Protein AF-Q0AMT2-F1 (afdb_monomer)

Secondary structure (DSSP, 8-state):
--------------------PPPPSS-HHHHHHHHHHHHHHS-HHHHHHHHHHHTT-TT-SSGGGGTTHHHHHHTTTTGGGGGGG-EEE-TT-----GGGS-TT--HHHHHHHHHHHHH-TTS-HHHHHHHHHHHHHHHHHTTSGGGEEEGGGTTTTTSEEEETTTEEEEHHHIIIIIHHHHHHHHH-TTS-GGGHHHHHHHHHHHHS-TTTS-TT----HHHHHHHHHHHHHSTTSGGGT--TTS-B---HHHHHHHHHHHHHHHHHHHHHHHHHHHHHHHHHHHHHHGGGSS-----

InterPro domains:
  IPR003154 S1/P1 nuclease [PF02265] (26-281)
  IPR003154 S1/P1 nuclease [PTHR33146] (14-284)
  IPR003154 S1/P1 nuclease [cd11010] (27-280)
  IPR008947 Phospholipase C/P1 nuclease domain superfamily [G3DSA:1.10.575.10] (26-285)
  IPR008947 Phospholipase C/P1 nuclease domain superfamily [SSF48537] (27-280)

Foldseek 3Di:
DDDDDDDDPDDPDPPPPPPFPPAQQQDLLLLLLLQLLLLVLADPLLLVLLCVLQVVDPVDDDLSNLQRVCVVPCVPVNVLCVQALAFADAPPDLAQDPVSADPSGYVLVLLVVLLVQLLDPVDDSNSNSVSSSSNSNSLSSLLQLLRLYHVQCNSFQLAWECEQVHDTGTPSNCSNPVLVQVVLCVVCVPDDSVCSSVVLSVVLSVVPPPPPPPLADDDRSRVSNSVSPVVCNDCLHPVVPTDSVDYYYDHPSNSVVCSVSSSVSSSSSNSNSNSSSNVSSVVSVVVVVVVPPPDDDDD

Organism: Maricaulis maris (strain MCS10) (NCBI:txid394221)

Solvent-accessible surface area (backbone atoms only — not comparable to full-atom values): 16419 Å² total; per-residue (Å²): 134,86,85,84,81,81,82,80,82,80,79,80,80,80,77,80,80,78,77,76,70,83,73,47,59,29,26,63,52,48,18,26,27,16,36,47,42,12,59,75,64,39,47,72,68,38,48,53,55,48,53,60,36,46,67,74,40,89,91,37,94,48,77,35,64,38,19,43,47,51,68,71,27,27,83,60,88,37,49,76,49,52,51,31,56,25,43,53,36,59,88,83,58,90,72,60,60,83,82,58,44,50,96,82,39,9,30,50,59,44,42,56,51,22,52,53,42,45,50,40,81,88,51,52,66,64,59,24,33,54,18,47,29,44,38,53,26,45,34,29,13,44,37,33,32,50,30,25,23,36,53,94,28,67,21,29,57,46,20,37,25,33,45,62,81,74,44,82,51,26,50,29,39,38,71,22,32,50,52,57,54,49,52,40,47,72,74,42,71,89,50,58,81,92,58,35,43,58,55,50,32,53,53,51,56,72,66,51,54,97,85,71,67,72,49,79,64,90,66,56,56,48,54,51,32,33,57,13,31,54,50,44,71,29,83,89,30,65,64,68,82,56,51,54,92,45,77,42,67,56,35,64,77,50,47,71,64,44,44,64,53,53,59,48,27,42,53,50,20,4,42,48,46,13,27,50,48,37,47,44,50,50,55,48,47,57,64,60,59,69,73,72,80,81,83,80,84,83,133

Mean predicted aligned error: 8.57 Å

pLDDT: mean 85.95, std 17.89, range [32.94, 98.56]

Structure (mmCIF, N/CA/C/O backbone):
data_AF-Q0AMT2-F1
#
_entry.id   AF-Q0AMT2-F1
#
loop_
_atom_site.group_PDB
_atom_site.id
_atom_site.type_symbol
_atom_site.label_atom_id
_atom_site.label_alt_id
_atom_site.label_comp_id
_atom_site.label_asym_id
_atom_site.label_entity_id
_atom_site.label_seq_id
_atom_site.pdbx_PDB_ins_code
_atom_site.Cartn_x
_atom_site.Cartn_y
_atom_site.Cartn_z
_atom_site.occupancy
_atom_site.B_iso_or_equiv
_atom_site.auth_seq_id
_atom_site.auth_comp_id
_atom_site.auth_asym_id
_atom_site.auth_atom_id
_atom_site.pdbx_PDB_model_num
ATOM 1 N N . MET A 1 1 ? 74.449 -20.023 -5.895 1.00 40.16 1 MET A N 1
ATOM 2 C CA . MET A 1 1 ? 73.617 -19.689 -7.070 1.00 40.16 1 MET A CA 1
ATOM 3 C C . MET A 1 1 ? 72.189 -20.104 -6.752 1.00 40.16 1 MET A C 1
ATOM 5 O O . MET A 1 1 ? 71.991 -21.199 -6.255 1.00 40.16 1 MET A O 1
ATOM 9 N N . SER A 1 2 ? 71.287 -19.138 -6.922 1.00 37.19 2 SER A N 1
ATOM 10 C CA . SER A 1 2 ? 69.877 -19.014 -6.516 1.00 37.19 2 SER A CA 1
ATOM 11 C C . SER A 1 2 ? 69.020 -20.282 -6.342 1.00 37.19 2 SER A C 1
ATOM 13 O O . SER A 1 2 ? 68.828 -21.036 -7.293 1.00 37.19 2 SER A O 1
ATOM 15 N N . SER A 1 3 ? 68.392 -20.414 -5.167 1.00 38.12 3 SER A N 1
ATOM 16 C CA . SER A 1 3 ? 67.132 -21.149 -4.981 1.00 38.12 3 SER A CA 1
ATOM 17 C C . SER A 1 3 ? 65.976 -20.159 -5.131 1.00 38.12 3 SER A C 1
ATOM 19 O O . SER A 1 3 ? 65.811 -19.269 -4.300 1.00 38.12 3 SER A O 1
ATOM 21 N N . PHE A 1 4 ? 65.179 -20.297 -6.190 1.00 45.94 4 PHE A N 1
ATOM 22 C CA . PHE A 1 4 ? 63.967 -19.500 -6.392 1.00 45.94 4 PHE A CA 1
ATOM 23 C C . PHE A 1 4 ? 62.783 -20.155 -5.666 1.00 45.94 4 PHE A C 1
ATOM 25 O O . PHE A 1 4 ? 62.255 -21.166 -6.128 1.00 45.94 4 PHE A O 1
ATOM 32 N N . LEU A 1 5 ? 62.345 -19.571 -4.544 1.00 44.66 5 LEU A N 1
ATOM 33 C CA . LEU A 1 5 ? 61.020 -19.841 -3.983 1.00 44.66 5 LEU A CA 1
ATOM 34 C C . LEU A 1 5 ? 59.957 -19.195 -4.883 1.00 44.66 5 LEU A C 1
ATOM 36 O O . LEU A 1 5 ? 59.965 -17.983 -5.094 1.00 44.66 5 LEU A O 1
ATOM 40 N N . ARG A 1 6 ? 59.028 -20.002 -5.400 1.00 44.75 6 ARG A N 1
ATOM 41 C CA . ARG A 1 6 ? 57.805 -19.520 -6.050 1.00 44.75 6 ARG A CA 1
ATOM 42 C C . ARG A 1 6 ? 56.755 -19.260 -4.969 1.00 44.75 6 ARG A C 1
ATOM 44 O O . ARG A 1 6 ? 56.216 -20.203 -4.399 1.00 44.75 6 ARG A O 1
ATOM 51 N N . LEU A 1 7 ? 56.485 -17.989 -4.684 1.00 44.31 7 LEU A N 1
ATOM 52 C CA . LEU A 1 7 ? 55.320 -17.558 -3.912 1.0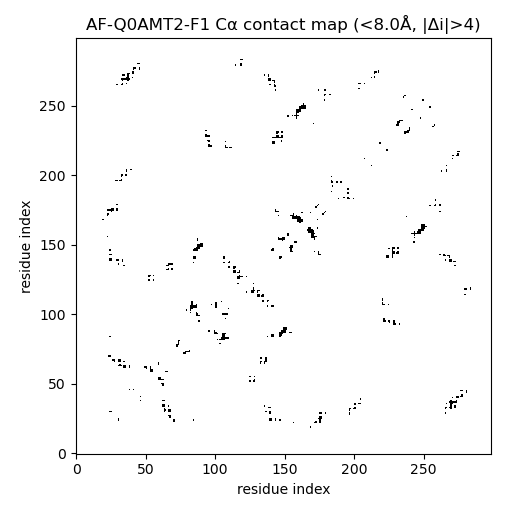0 44.31 7 LEU A CA 1
ATOM 53 C C . LEU A 1 7 ? 54.085 -17.648 -4.818 1.00 44.31 7 LEU A C 1
ATOM 55 O O . LEU A 1 7 ? 53.976 -16.911 -5.795 1.00 44.31 7 LEU A O 1
ATOM 59 N N . PHE A 1 8 ? 53.171 -18.567 -4.513 1.00 47.12 8 PHE A N 1
ATOM 60 C CA . PHE A 1 8 ? 51.824 -18.552 -5.076 1.00 47.12 8 PHE A CA 1
ATOM 61 C C . PHE A 1 8 ? 50.987 -17.549 -4.276 1.00 47.12 8 PHE A C 1
ATOM 63 O O . PHE A 1 8 ? 50.590 -17.833 -3.149 1.00 47.12 8 PHE A O 1
ATOM 70 N N . SER A 1 9 ? 50.730 -16.371 -4.845 1.00 48.59 9 SER A N 1
ATOM 71 C CA . SER A 1 9 ? 49.707 -15.462 -4.324 1.00 48.59 9 SER A CA 1
ATOM 72 C C . SER A 1 9 ? 48.333 -16.022 -4.681 1.00 48.59 9 SER A C 1
ATOM 74 O O . SER A 1 9 ? 47.903 -15.939 -5.830 1.00 48.59 9 SER A O 1
ATOM 76 N N . ALA A 1 10 ? 47.650 -16.616 -3.704 1.00 50.53 10 ALA A N 1
ATOM 77 C CA . ALA A 1 10 ? 46.234 -16.934 -3.814 1.00 50.53 10 ALA A CA 1
ATOM 78 C C . ALA A 1 10 ? 45.438 -15.622 -3.725 1.00 50.53 10 ALA A C 1
ATOM 80 O O . ALA A 1 10 ? 45.310 -15.033 -2.654 1.00 50.53 10 ALA A O 1
ATOM 81 N N . ALA A 1 11 ? 44.948 -15.131 -4.862 1.00 52.34 11 ALA A N 1
ATOM 82 C CA . ALA A 1 11 ? 43.979 -14.046 -4.886 1.00 52.34 11 ALA A CA 1
ATOM 83 C C . ALA A 1 11 ? 42.616 -14.612 -4.454 1.00 52.34 1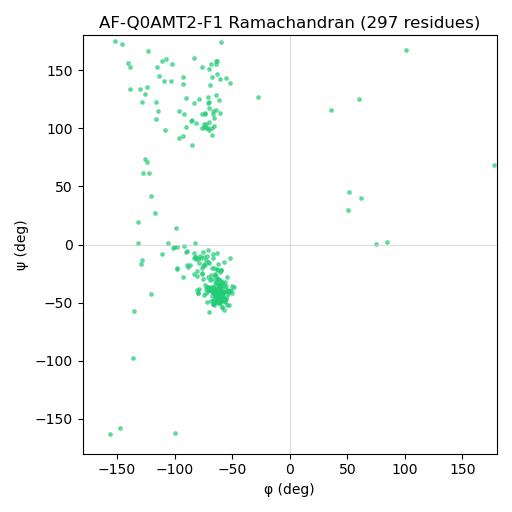1 ALA A C 1
ATOM 85 O O . ALA A 1 11 ? 41.949 -15.288 -5.235 1.00 52.34 11 ALA A O 1
ATOM 86 N N . SER A 1 12 ? 42.223 -14.378 -3.199 1.00 52.50 12 SER A N 1
ATOM 87 C CA . SER A 1 12 ? 40.853 -14.635 -2.744 1.00 52.50 12 SER A CA 1
ATOM 88 C C . SER A 1 12 ? 39.904 -13.682 -3.463 1.00 52.50 12 SER A C 1
ATOM 90 O O . SER A 1 12 ? 39.891 -12.484 -3.187 1.00 52.50 12 SER A O 1
ATOM 92 N N . LEU A 1 13 ? 39.108 -14.219 -4.384 1.00 50.62 13 LEU A N 1
ATOM 93 C CA . LEU A 1 13 ? 37.973 -13.526 -4.975 1.00 50.62 13 LEU A CA 1
ATOM 94 C C . LEU A 1 13 ? 36.887 -13.417 -3.887 1.00 50.62 13 LEU A C 1
ATOM 96 O O . LEU A 1 13 ? 36.199 -14.394 -3.596 1.00 50.62 13 LEU A O 1
ATOM 100 N N . MET A 1 14 ? 36.766 -12.258 -3.232 1.00 45.97 14 MET A N 1
ATOM 101 C CA . MET A 1 14 ? 35.595 -11.959 -2.401 1.00 45.97 14 MET A CA 1
ATOM 102 C C . MET A 1 14 ? 34.390 -11.816 -3.330 1.00 45.97 14 MET A C 1
ATOM 104 O O . MET A 1 14 ? 34.212 -10.793 -3.985 1.00 45.97 14 MET A O 1
ATOM 108 N N . VAL A 1 15 ? 33.577 -12.866 -3.413 1.00 48.75 15 VAL A N 1
ATOM 109 C CA . VAL A 1 15 ? 32.238 -12.785 -3.994 1.00 48.75 15 VAL A CA 1
ATOM 110 C C . VAL A 1 15 ? 31.359 -12.100 -2.954 1.00 48.75 15 VAL A C 1
ATOM 112 O O . VAL A 1 15 ? 30.961 -12.715 -1.966 1.00 48.75 15 VAL A O 1
ATOM 115 N N . SER A 1 16 ? 31.105 -10.806 -3.141 1.00 44.06 16 SER A N 1
ATOM 116 C CA . SER A 1 16 ? 30.106 -10.075 -2.363 1.00 44.06 16 SER A CA 1
ATOM 117 C C . SER A 1 16 ? 28.729 -10.638 -2.703 1.00 44.06 16 SER A C 1
ATOM 119 O O . SER A 1 16 ? 28.178 -10.350 -3.764 1.00 44.06 16 SER A O 1
ATOM 121 N N . VAL A 1 17 ? 28.186 -11.472 -1.819 1.00 41.62 17 VAL A N 1
ATOM 122 C CA . VAL A 1 17 ? 26.779 -11.871 -1.871 1.00 41.62 17 VAL A CA 1
ATOM 123 C C . VAL A 1 17 ? 25.968 -10.638 -1.487 1.00 41.62 17 VAL A C 1
ATOM 125 O O . VAL A 1 17 ? 25.869 -10.292 -0.313 1.00 41.62 17 VAL A O 1
ATOM 128 N N . VAL A 1 18 ? 25.451 -9.925 -2.488 1.00 41.06 18 VAL A N 1
ATOM 129 C CA . VAL A 1 18 ? 24.452 -8.876 -2.274 1.00 41.06 18 VAL A CA 1
ATOM 130 C C . VAL A 1 18 ? 23.156 -9.597 -1.936 1.00 41.06 18 VAL A C 1
ATOM 132 O O . VAL A 1 18 ? 22.491 -10.142 -2.813 1.00 41.06 18 VAL A O 1
ATOM 135 N N . THR A 1 19 ? 22.830 -9.667 -0.650 1.00 32.94 19 THR A N 1
ATOM 136 C CA . THR A 1 19 ? 21.504 -10.089 -0.209 1.00 32.94 19 THR A CA 1
ATOM 137 C C . THR A 1 19 ? 20.534 -8.978 -0.585 1.00 32.94 19 THR A C 1
ATOM 139 O O . THR A 1 19 ? 20.550 -7.908 0.024 1.00 32.94 19 THR A O 1
ATOM 142 N N . VAL A 1 20 ? 19.729 -9.202 -1.621 1.00 43.88 20 VAL A N 1
ATOM 143 C CA . VAL A 1 20 ? 18.569 -8.355 -1.902 1.00 43.88 20 VAL A CA 1
ATOM 144 C C . VAL A 1 20 ? 17.603 -8.588 -0.742 1.00 43.88 20 VAL A C 1
ATOM 146 O O . VAL A 1 20 ? 17.154 -9.716 -0.541 1.00 43.88 20 VAL A O 1
ATOM 149 N N . ALA A 1 21 ? 17.388 -7.565 0.089 1.00 44.28 21 ALA A N 1
ATOM 150 C CA . ALA A 1 21 ? 16.377 -7.623 1.140 1.00 44.28 21 ALA A CA 1
ATOM 151 C C . ALA A 1 21 ? 15.015 -7.956 0.501 1.00 44.28 21 ALA A C 1
ATOM 153 O O . ALA A 1 21 ? 14.782 -7.511 -0.631 1.00 44.28 21 ALA A O 1
ATOM 154 N N . PRO A 1 22 ? 14.156 -8.750 1.168 1.00 45.12 22 PRO A N 1
ATOM 155 C CA . PRO A 1 22 ? 12.795 -8.967 0.694 1.00 45.12 22 PRO A CA 1
ATOM 156 C C . PRO A 1 22 ? 12.133 -7.612 0.439 1.00 45.12 22 PRO A C 1
ATOM 158 O O . PRO A 1 22 ? 12.391 -6.636 1.143 1.00 45.12 22 PRO A O 1
ATOM 161 N N . ALA A 1 23 ? 11.384 -7.544 -0.652 1.00 47.25 23 ALA A N 1
ATOM 162 C CA . ALA A 1 23 ? 10.715 -6.333 -1.071 1.00 47.25 23 ALA A CA 1
ATOM 163 C C . ALA A 1 23 ? 9.392 -6.219 -0.286 1.00 47.25 23 ALA A C 1
ATOM 165 O O . ALA A 1 23 ? 8.612 -7.173 -0.227 1.00 47.25 23 ALA A O 1
ATOM 166 N N . GLU A 1 24 ? 9.263 -5.113 0.444 1.00 55.16 24 GLU A N 1
ATOM 167 C CA . GLU A 1 24 ? 8.143 -4.731 1.319 1.00 55.16 24 GLU A CA 1
ATOM 168 C C . GLU A 1 24 ? 7.158 -3.885 0.491 1.00 55.16 24 GLU A C 1
ATOM 170 O O . GLU A 1 24 ? 7.603 -3.057 -0.302 1.00 55.16 24 GLU A O 1
ATOM 175 N N . ALA A 1 25 ? 5.859 -4.107 0.648 1.00 48.75 25 ALA A N 1
ATOM 176 C CA . ALA A 1 25 ? 4.799 -3.909 -0.343 1.00 48.75 25 ALA A CA 1
ATOM 177 C C . ALA A 1 25 ? 4.212 -2.489 -0.468 1.00 48.75 25 ALA A C 1
ATOM 179 O O . ALA A 1 25 ? 3.154 -2.169 0.055 1.00 48.75 25 ALA A O 1
ATOM 180 N N . TYR A 1 26 ? 4.837 -1.627 -1.263 1.00 75.31 26 TYR A N 1
ATOM 181 C CA . TYR A 1 26 ? 5.239 -0.300 -0.797 1.00 75.31 26 TYR A CA 1
ATOM 182 C C . TYR A 1 26 ? 6.212 -0.435 0.374 1.00 75.31 26 TYR A C 1
ATOM 184 O O . TYR A 1 26 ? 5.915 -1.016 1.409 1.00 75.31 26 TYR A O 1
ATOM 192 N N . GLY A 1 27 ? 7.385 0.186 0.253 1.00 85.81 27 GLY A N 1
ATOM 193 C CA . GLY A 1 27 ? 8.289 0.285 1.393 1.00 85.81 27 GLY A CA 1
ATOM 194 C C . GLY A 1 27 ? 7.625 1.034 2.563 1.00 85.81 27 GLY A C 1
ATOM 195 O O . GLY A 1 27 ? 6.552 1.628 2.399 1.00 85.81 27 GLY A O 1
ATOM 196 N N . PRO A 1 28 ? 8.282 1.105 3.734 1.00 91.75 28 PRO A N 1
ATOM 197 C CA . PRO A 1 28 ? 7.705 1.718 4.932 1.00 91.75 28 PRO A CA 1
ATOM 198 C C . PRO A 1 28 ? 7.081 3.107 4.708 1.00 91.75 28 PRO A C 1
ATOM 200 O O . PRO A 1 28 ? 6.023 3.417 5.255 1.00 91.75 28 PRO A O 1
ATOM 203 N N . ASP A 1 29 ? 7.685 3.929 3.846 1.00 94.62 29 ASP A N 1
ATOM 204 C CA . ASP A 1 29 ? 7.169 5.257 3.506 1.00 94.62 29 ASP A CA 1
ATOM 205 C C . ASP A 1 29 ? 5.827 5.215 2.764 1.00 94.62 29 ASP A C 1
ATOM 207 O O . ASP A 1 29 ? 4.937 6.006 3.072 1.00 94.62 29 ASP A O 1
ATOM 211 N N . GLY A 1 30 ? 5.637 4.296 1.811 1.00 96.56 30 GLY A N 1
ATOM 212 C CA . GLY A 1 30 ? 4.383 4.205 1.059 1.00 96.56 30 GLY A CA 1
ATOM 213 C C . GLY A 1 30 ? 3.215 3.757 1.942 1.00 96.56 30 GLY A C 1
ATOM 214 O O . GLY A 1 30 ? 2.148 4.371 1.890 1.00 96.56 30 GLY A O 1
ATOM 215 N N . HIS A 1 31 ? 3.434 2.791 2.840 1.00 97.81 31 HIS A N 1
ATOM 216 C CA . HIS A 1 31 ? 2.439 2.403 3.848 1.00 97.81 31 HIS A CA 1
ATOM 217 C C . HIS A 1 31 ? 2.078 3.537 4.805 1.00 97.81 31 HIS A C 1
ATOM 219 O O . HIS A 1 31 ? 0.896 3.781 5.066 1.00 97.81 31 HIS A O 1
ATOM 225 N N . ARG A 1 32 ? 3.082 4.269 5.300 1.00 96.56 32 ARG A N 1
ATOM 226 C CA . ARG A 1 32 ? 2.857 5.452 6.141 1.00 96.56 32 ARG A CA 1
ATOM 227 C C . ARG A 1 32 ? 2.027 6.500 5.414 1.00 96.56 32 ARG A C 1
ATOM 229 O O . ARG A 1 32 ? 1.090 7.034 6.002 1.00 96.56 32 ARG A O 1
ATOM 236 N N . ILE A 1 33 ? 2.317 6.756 4.136 1.00 97.81 33 ILE A N 1
ATOM 237 C CA . ILE A 1 33 ? 1.548 7.690 3.304 1.00 97.81 33 ILE A CA 1
ATOM 238 C C . ILE A 1 33 ? 0.100 7.218 3.142 1.00 97.81 33 ILE A C 1
ATOM 240 O O . ILE A 1 33 ? -0.809 8.023 3.327 1.00 97.81 33 ILE A O 1
ATOM 244 N N . VAL A 1 34 ? -0.141 5.939 2.834 1.00 97.62 34 VAL A N 1
ATOM 245 C CA . VAL A 1 34 ? -1.503 5.384 2.710 1.00 97.62 34 VAL A CA 1
ATOM 246 C C . VAL A 1 34 ? -2.305 5.622 3.989 1.00 97.62 34 VAL A C 1
ATOM 248 O O . VAL A 1 34 ? -3.427 6.125 3.926 1.00 97.62 34 VAL A O 1
ATOM 251 N N . CYS A 1 35 ? -1.723 5.343 5.152 1.00 98.06 35 CYS A N 1
ATOM 252 C CA . CYS A 1 35 ? -2.408 5.537 6.424 1.00 98.06 35 CYS A CA 1
ATOM 253 C C . CYS A 1 35 ? -2.561 6.992 6.848 1.00 98.06 35 CYS A C 1
ATOM 255 O O . CYS A 1 35 ? -3.589 7.346 7.424 1.00 98.06 35 CYS A O 1
ATOM 257 N N . ASP A 1 36 ? -1.586 7.848 6.549 1.00 97.75 36 ASP A N 1
ATOM 258 C CA . ASP A 1 36 ? -1.705 9.282 6.795 1.00 97.75 36 ASP A CA 1
ATOM 259 C C . ASP A 1 36 ? -2.812 9.897 5.927 1.00 97.75 36 ASP A C 1
ATOM 261 O O . ASP A 1 36 ? -3.672 10.627 6.425 1.00 97.75 36 ASP A O 1
ATOM 265 N N . LEU A 1 37 ? -2.870 9.520 4.646 1.00 96.00 37 LEU A N 1
ATOM 266 C CA . LEU A 1 37 ? -3.971 9.892 3.766 1.00 96.00 37 LEU A CA 1
ATOM 267 C C . LEU A 1 37 ? -5.296 9.368 4.314 1.00 96.00 37 LEU A C 1
ATOM 269 O O . LEU A 1 37 ? -6.235 10.150 4.435 1.00 96.00 37 LEU A O 1
ATOM 273 N N . ALA A 1 38 ? -5.375 8.095 4.707 1.00 95.69 38 ALA A N 1
ATOM 274 C CA . ALA A 1 38 ? -6.594 7.538 5.281 1.00 95.69 38 ALA A CA 1
ATOM 275 C C . ALA A 1 38 ? -7.057 8.342 6.502 1.00 95.69 38 ALA A C 1
ATOM 277 O O . ALA A 1 38 ? -8.201 8.794 6.547 1.00 95.69 38 ALA A O 1
ATOM 278 N N . TRP A 1 39 ? -6.145 8.621 7.437 1.00 97.25 39 TRP A N 1
ATOM 279 C CA . TRP A 1 39 ? -6.405 9.391 8.651 1.00 97.25 39 TRP A CA 1
ATOM 280 C C . TRP A 1 39 ? -7.077 10.742 8.378 1.00 97.25 39 TRP A C 1
ATOM 282 O O . TRP A 1 39 ? -8.006 11.140 9.091 1.00 97.25 39 TRP A O 1
ATOM 292 N N . ARG A 1 40 ? -6.663 11.446 7.318 1.00 94.25 40 ARG A N 1
ATOM 293 C CA . ARG A 1 40 ? -7.235 12.744 6.913 1.00 94.25 40 ARG A CA 1
ATOM 294 C C . ARG A 1 40 ? -8.699 12.648 6.467 1.00 94.25 40 ARG A C 1
ATOM 296 O O . ARG A 1 40 ? -9.427 13.624 6.638 1.00 94.25 40 ARG A O 1
ATOM 303 N N . TYR A 1 41 ? -9.139 11.488 5.978 1.00 91.62 41 TYR A N 1
ATOM 304 C CA . TYR A 1 41 ? -10.500 11.236 5.481 1.00 91.62 41 TYR A CA 1
ATOM 305 C C . TYR A 1 41 ? -11.375 10.391 6.426 1.00 91.62 41 TYR A C 1
ATOM 307 O O . TYR A 1 41 ? -12.539 10.124 6.120 1.00 91.62 41 TYR A O 1
ATOM 315 N N . LEU A 1 42 ? -10.854 9.986 7.586 1.00 93.56 42 LEU A N 1
ATOM 316 C CA . LEU A 1 42 ? -11.655 9.347 8.627 1.00 93.56 42 LEU A CA 1
ATOM 317 C C . LEU A 1 42 ? -12.663 10.322 9.252 1.00 93.56 42 LEU A C 1
ATOM 319 O O . LEU A 1 42 ? -12.365 11.497 9.477 1.00 93.56 42 LEU A O 1
ATOM 323 N N . SER A 1 43 ? -13.838 9.791 9.584 1.00 93.69 43 SER A N 1
ATOM 324 C CA . SER A 1 43 ? -14.809 10.418 10.485 1.00 93.69 43 SER A CA 1
ATOM 325 C C . SER A 1 43 ? -14.231 10.554 11.896 1.00 93.69 43 SER A C 1
ATOM 327 O O . SER A 1 43 ? -13.349 9.786 12.296 1.00 93.69 43 SER A O 1
ATOM 329 N N . ASP A 1 44 ? -14.740 11.507 12.675 1.00 96.06 44 ASP A N 1
ATOM 330 C CA . ASP A 1 44 ? -14.271 11.739 14.046 1.00 96.06 44 ASP A CA 1
ATOM 331 C C . ASP A 1 44 ? -14.515 10.514 14.943 1.00 96.06 44 ASP A C 1
ATOM 333 O O . ASP A 1 44 ? -13.688 10.171 15.792 1.00 96.06 44 ASP A O 1
ATOM 337 N N . GLU A 1 45 ? -15.611 9.793 14.707 1.00 94.56 45 GLU A N 1
ATOM 338 C CA . GLU A 1 45 ? -15.940 8.542 15.386 1.00 94.56 45 GLU A CA 1
ATOM 339 C C . GLU A 1 45 ? -14.913 7.448 15.082 1.00 94.56 45 GLU A C 1
ATOM 341 O O . GLU A 1 45 ? -14.459 6.745 15.989 1.00 94.56 45 GLU A O 1
ATOM 346 N N . THR A 1 46 ? -14.522 7.316 13.814 1.00 96.06 46 THR A N 1
ATOM 347 C CA . THR A 1 46 ? -13.554 6.300 13.388 1.00 96.06 46 THR A CA 1
ATOM 348 C C . THR A 1 46 ? -12.150 6.632 13.874 1.00 96.06 46 THR A C 1
ATOM 350 O O . THR A 1 46 ? -11.469 5.740 14.378 1.00 96.06 46 THR A O 1
ATOM 353 N N . ARG A 1 47 ? -11.742 7.911 13.837 1.00 97.75 47 ARG A N 1
ATOM 354 C CA . ARG A 1 47 ? -10.489 8.366 14.468 1.00 97.75 47 ARG A CA 1
ATOM 355 C C . ARG A 1 47 ? -10.452 8.019 15.949 1.00 97.75 47 ARG A C 1
ATOM 357 O O . ARG A 1 47 ? -9.474 7.449 16.412 1.00 97.75 47 ARG A O 1
ATOM 364 N N . THR A 1 48 ? -11.539 8.295 16.670 1.00 97.56 48 THR A N 1
ATOM 365 C CA . THR A 1 48 ? -11.628 8.019 18.110 1.00 97.56 48 THR A CA 1
ATOM 366 C C . THR A 1 48 ? -11.479 6.527 18.420 1.00 97.56 48 THR A C 1
ATOM 368 O O . THR A 1 48 ? -10.770 6.164 19.357 1.00 97.56 48 THR A O 1
ATOM 371 N N . GLU A 1 49 ? -12.134 5.643 17.658 1.00 96.75 49 GLU A N 1
ATOM 372 C CA . GLU A 1 49 ? -11.981 4.195 17.859 1.00 96.75 49 GLU A CA 1
ATOM 373 C C . GLU A 1 49 ? -10.557 3.726 17.539 1.00 96.75 49 GLU A C 1
ATOM 375 O O . GLU A 1 49 ? -10.009 2.923 18.293 1.00 96.75 49 GLU A O 1
ATOM 380 N N . ILE A 1 50 ? -9.961 4.228 16.456 1.00 97.88 50 ILE A N 1
ATOM 381 C CA . ILE A 1 50 ? -8.606 3.856 16.042 1.00 97.88 50 ILE A CA 1
ATOM 382 C C . ILE A 1 50 ? -7.568 4.335 17.055 1.00 97.88 50 ILE A C 1
ATOM 384 O O . ILE A 1 50 ? -6.776 3.513 17.500 1.00 97.88 50 ILE A O 1
ATOM 388 N N . ASP A 1 51 ? -7.607 5.596 17.492 1.00 98.00 51 ASP A N 1
ATOM 389 C CA . ASP A 1 51 ? -6.692 6.109 18.523 1.00 98.00 51 ASP A CA 1
ATOM 390 C C . ASP A 1 51 ? -6.792 5.287 19.812 1.00 98.00 51 ASP A C 1
ATOM 392 O O . ASP A 1 51 ? -5.782 4.949 20.428 1.00 98.00 51 ASP A O 1
ATOM 396 N N . ARG A 1 52 ? -8.012 4.905 20.212 1.00 97.25 52 ARG A N 1
ATOM 397 C CA . ARG A 1 52 ? -8.239 4.074 21.401 1.00 97.25 52 ARG A CA 1
ATOM 398 C C . ARG A 1 52 ? -7.608 2.683 21.272 1.00 97.25 52 ARG A C 1
ATOM 400 O O . ARG A 1 52 ? -7.114 2.159 22.275 1.00 97.25 52 ARG A O 1
ATOM 407 N N . LEU A 1 53 ? -7.676 2.079 20.083 1.00 97.62 53 LEU A N 1
ATOM 408 C CA . LEU A 1 53 ? -7.057 0.784 19.797 1.00 97.62 53 LEU A CA 1
ATOM 409 C C . LEU A 1 53 ? -5.535 0.911 19.718 1.00 97.62 53 LEU A C 1
ATOM 411 O O . LEU A 1 53 ? -4.849 0.157 20.394 1.00 97.62 53 LEU A O 1
ATOM 415 N N . VAL A 1 54 ? -5.005 1.878 18.963 1.00 97.94 54 VAL A N 1
ATOM 416 C CA . VAL A 1 54 ? -3.554 2.106 18.828 1.00 97.94 54 VAL A CA 1
ATOM 417 C C . VAL A 1 54 ? -2.915 2.358 20.192 1.00 97.94 54 VAL A C 1
ATOM 419 O O . VAL A 1 54 ? -1.896 1.757 20.499 1.00 97.94 54 VAL A O 1
ATOM 422 N N . ALA A 1 55 ? -3.573 3.119 21.072 1.00 97.19 55 ALA A N 1
ATOM 423 C CA . ALA A 1 55 ? -3.094 3.371 22.432 1.00 97.19 55 ALA A CA 1
ATOM 424 C C . ALA A 1 55 ? -2.990 2.118 23.333 1.00 97.19 55 ALA A C 1
ATOM 426 O O . ALA A 1 55 ? -2.491 2.229 24.455 1.00 97.19 55 ALA A O 1
ATOM 427 N N . GLN A 1 56 ? -3.471 0.943 22.899 1.00 96.62 56 GLN A N 1
ATOM 428 C CA . GLN A 1 56 ? -3.232 -0.321 23.611 1.00 96.62 56 GLN A CA 1
ATOM 429 C C . GLN A 1 56 ? -1.806 -0.849 23.413 1.00 96.62 56 GLN A C 1
ATOM 431 O O . GLN A 1 56 ? -1.359 -1.674 24.210 1.00 96.62 56 GLN A O 1
ATOM 436 N N . ASP A 1 57 ? -1.096 -0.380 22.388 1.00 96.00 57 ASP A N 1
ATOM 437 C CA . ASP A 1 57 ? 0.261 -0.803 22.076 1.00 96.00 57 ASP A CA 1
ATOM 438 C C . ASP A 1 57 ? 1.241 0.375 22.209 1.00 96.00 57 ASP A C 1
ATOM 440 O O . ASP A 1 57 ? 1.229 1.287 21.383 1.00 96.00 57 ASP A O 1
ATOM 444 N N . PRO A 1 58 ? 2.100 0.383 23.245 1.00 94.69 58 PRO A N 1
ATOM 445 C CA . PRO A 1 58 ? 3.007 1.493 23.513 1.00 94.69 58 PRO A CA 1
ATOM 446 C C . PRO A 1 58 ? 4.157 1.617 22.502 1.00 94.69 58 PRO A C 1
ATOM 448 O O . PRO A 1 58 ? 4.949 2.549 22.628 1.00 94.69 58 PRO A O 1
ATOM 451 N N . GLU A 1 59 ? 4.299 0.690 21.546 1.00 94.62 59 GLU A N 1
ATOM 452 C CA . GLU A 1 59 ? 5.285 0.808 20.465 1.00 94.62 59 GLU A CA 1
ATOM 453 C C . GLU A 1 59 ? 4.880 1.839 19.398 1.00 94.62 59 GLU A C 1
ATOM 455 O O . GLU A 1 59 ? 5.738 2.284 18.633 1.00 94.62 59 GLU A O 1
ATOM 460 N N . PHE A 1 60 ? 3.605 2.246 19.356 1.00 94.62 60 PHE A N 1
ATOM 461 C CA . PHE A 1 60 ? 3.057 3.112 18.312 1.00 94.62 60 PHE A CA 1
ATOM 462 C C . PHE A 1 60 ? 2.367 4.346 18.899 1.00 94.62 60 PHE A C 1
ATOM 464 O O . PHE A 1 60 ? 1.489 4.238 19.753 1.00 94.62 60 PHE A O 1
ATOM 471 N N . ASP A 1 61 ? 2.718 5.528 18.391 1.00 92.94 61 ASP A N 1
ATOM 472 C CA . ASP A 1 61 ? 2.122 6.795 18.832 1.00 92.94 61 ASP A CA 1
ATOM 473 C C . ASP A 1 61 ? 0.920 7.201 17.964 1.00 92.94 61 ASP A C 1
ATOM 475 O O . ASP A 1 61 ? 0.010 7.904 18.416 1.00 92.94 61 ASP A O 1
ATOM 479 N N . HIS A 1 62 ? 0.910 6.781 16.696 1.00 96.00 62 HIS A N 1
ATOM 480 C CA . HIS A 1 62 ? -0.084 7.182 15.710 1.00 96.00 62 HIS A CA 1
ATOM 481 C C . HIS A 1 62 ? -0.501 6.028 14.797 1.00 96.00 62 HIS A C 1
ATOM 483 O O . HIS A 1 62 ? 0.269 5.111 14.525 1.00 96.00 62 HIS A O 1
ATOM 489 N N . PHE A 1 63 ? -1.700 6.126 14.212 1.00 97.25 63 PHE A N 1
ATOM 490 C CA . PHE A 1 63 ? -2.194 5.137 13.246 1.00 97.25 63 PHE A CA 1
ATOM 491 C C . PHE A 1 63 ? -1.223 4.886 12.081 1.00 97.25 63 PHE A C 1
ATOM 493 O O . PHE A 1 63 ? -1.000 3.747 11.699 1.00 97.25 63 PHE A O 1
ATOM 500 N N . ARG A 1 64 ? -0.576 5.924 11.544 1.00 95.81 64 ARG A N 1
ATOM 501 C CA . ARG A 1 64 ? 0.419 5.763 10.469 1.00 95.81 64 ARG A CA 1
ATOM 502 C C . ARG A 1 64 ? 1.629 4.902 10.856 1.00 95.81 64 ARG A C 1
ATOM 504 O O . ARG A 1 64 ? 2.255 4.334 9.967 1.00 95.81 64 ARG A O 1
ATOM 511 N N . ASP A 1 65 ? 1.947 4.791 12.147 1.00 93.50 65 ASP A N 1
ATOM 512 C CA . ASP A 1 65 ? 3.121 4.056 12.622 1.00 93.50 65 ASP A CA 1
ATOM 513 C C . ASP A 1 65 ? 2.887 2.540 12.577 1.00 93.50 65 ASP A C 1
ATOM 515 O O . ASP A 1 65 ? 3.841 1.780 12.431 1.00 93.50 65 ASP A O 1
ATOM 519 N N . VAL A 1 66 ? 1.624 2.089 12.624 1.00 94.88 66 VAL A N 1
ATOM 520 C CA . VAL A 1 66 ? 1.297 0.655 12.587 1.00 94.88 66 VAL A CA 1
ATOM 521 C C . VAL A 1 66 ? 1.296 0.068 11.176 1.00 94.88 66 VAL A C 1
ATOM 523 O O . VAL A 1 66 ? 1.246 -1.146 11.009 1.00 94.88 66 VAL A O 1
ATOM 526 N N . CYS A 1 67 ? 1.322 0.905 10.142 1.00 93.75 67 CYS A N 1
ATOM 527 C CA . CYS A 1 67 ? 0.965 0.479 8.789 1.00 93.75 67 CYS A CA 1
ATOM 528 C C . CYS A 1 67 ? 2.039 -0.320 8.059 1.00 93.75 67 CYS A C 1
ATOM 530 O O . CYS A 1 67 ? 1.745 -0.931 7.039 1.00 93.75 67 CYS A O 1
ATOM 532 N N . SER A 1 68 ? 3.258 -0.355 8.591 1.00 93.94 68 SER A N 1
ATOM 533 C CA . SER A 1 68 ? 4.336 -1.229 8.114 1.00 93.94 68 SER A CA 1
ATOM 534 C C . SER A 1 68 ? 4.524 -2.470 8.992 1.00 93.94 68 SER A C 1
ATOM 536 O O . SER A 1 68 ? 5.337 -3.324 8.668 1.00 93.94 68 SER A O 1
ATOM 538 N N . TRP A 1 69 ? 3.765 -2.600 10.087 1.00 96.81 69 TRP A N 1
ATOM 539 C CA . TRP A 1 69 ? 3.980 -3.653 11.083 1.00 96.81 69 TRP A CA 1
ATOM 540 C C . TRP A 1 69 ? 3.818 -5.069 10.517 1.00 96.81 69 TRP A C 1
ATOM 542 O O . TRP A 1 69 ? 4.546 -5.970 10.928 1.00 96.81 69 TRP A O 1
ATOM 552 N N . ALA A 1 70 ? 2.891 -5.286 9.577 1.00 97.38 70 ALA A N 1
ATOM 553 C CA . ALA A 1 70 ? 2.664 -6.615 9.001 1.00 97.38 70 ALA A CA 1
ATOM 554 C C . ALA A 1 70 ? 3.929 -7.164 8.309 1.00 97.38 70 ALA A C 1
ATOM 556 O O . ALA A 1 70 ? 4.267 -8.339 8.470 1.00 97.38 70 ALA A O 1
ATOM 557 N N . ASP A 1 71 ? 4.675 -6.294 7.628 1.00 94.69 71 ASP A N 1
ATOM 558 C CA . ASP A 1 71 ? 5.957 -6.619 7.005 1.00 94.69 71 ASP A CA 1
ATOM 559 C C . ASP A 1 71 ? 7.047 -6.960 8.038 1.00 94.69 71 ASP A C 1
ATOM 561 O O . ASP A 1 71 ? 7.807 -7.916 7.855 1.00 94.69 71 ASP A O 1
ATOM 565 N N . ASP A 1 72 ? 7.062 -6.290 9.194 1.00 94.06 72 ASP A N 1
ATOM 566 C CA . ASP A 1 72 ? 7.999 -6.606 10.284 1.00 94.06 72 ASP A CA 1
ATOM 567 C C . ASP A 1 72 ? 7.767 -8.020 10.862 1.00 94.06 72 ASP A C 1
ATOM 569 O O . ASP A 1 72 ? 8.702 -8.714 11.297 1.00 94.06 72 ASP A O 1
ATOM 573 N N . VAL A 1 73 ? 6.511 -8.489 10.862 1.00 95.38 73 VAL A N 1
ATOM 574 C CA . VAL A 1 73 ? 6.126 -9.761 11.493 1.00 95.38 73 VAL A CA 1
ATOM 575 C C . VAL A 1 73 ? 6.023 -10.951 10.538 1.00 95.38 73 VAL A C 1
ATOM 577 O O . VAL A 1 73 ? 6.173 -12.095 10.994 1.00 95.38 73 VAL A O 1
ATOM 580 N N . ARG A 1 74 ? 5.861 -10.735 9.222 1.00 92.19 74 ARG A N 1
ATOM 581 C CA . ARG A 1 74 ? 5.724 -11.815 8.216 1.00 92.19 74 ARG A CA 1
ATOM 582 C C . ARG A 1 74 ? 6.962 -12.710 8.096 1.00 92.19 74 ARG A C 1
ATOM 584 O O . ARG A 1 74 ? 6.883 -13.857 7.664 1.00 92.19 74 ARG A O 1
ATOM 591 N N . GLY A 1 75 ? 8.131 -12.226 8.520 1.00 89.94 75 GLY A N 1
ATOM 592 C CA . GLY A 1 75 ? 9.372 -13.010 8.594 1.00 89.94 75 GLY A CA 1
ATOM 593 C C . GLY A 1 75 ? 9.601 -13.723 9.935 1.00 89.94 75 GLY A C 1
ATOM 594 O O . GLY A 1 75 ? 10.568 -14.483 10.082 1.00 89.94 75 GLY A O 1
ATOM 595 N N . SER A 1 76 ? 8.756 -13.484 10.940 1.00 93.06 76 SER A N 1
ATOM 596 C CA . SER A 1 76 ? 9.052 -13.804 12.339 1.00 93.06 76 SER A CA 1
ATOM 597 C C . SER A 1 76 ? 7.871 -14.459 13.064 1.00 93.06 76 SER A C 1
ATOM 599 O O . SER A 1 76 ? 7.714 -15.679 12.970 1.00 93.06 76 SER A O 1
ATOM 601 N N . THR A 1 77 ? 7.081 -13.689 13.807 1.00 95.50 77 THR A N 1
ATOM 602 C CA . THR A 1 77 ? 5.970 -14.149 14.651 1.00 95.50 77 THR A CA 1
ATOM 603 C C . THR A 1 77 ? 4.733 -14.520 13.834 1.00 95.50 77 THR A C 1
ATOM 605 O O . THR A 1 77 ? 3.993 -15.413 14.238 1.00 95.50 77 THR A O 1
ATOM 608 N N . HIS A 1 78 ? 4.578 -13.939 12.641 1.00 96.31 78 HIS A N 1
ATOM 609 C CA . HIS A 1 78 ? 3.416 -14.098 11.764 1.00 96.31 78 HIS A CA 1
ATOM 610 C C . HIS A 1 78 ? 3.795 -14.681 10.399 1.00 96.31 78 HIS A C 1
ATOM 612 O O . HIS A 1 78 ? 3.272 -14.297 9.366 1.00 96.31 78 HIS A O 1
ATOM 618 N N . ARG A 1 79 ? 4.689 -15.675 10.360 1.00 95.31 79 ARG A N 1
ATOM 619 C CA . ARG A 1 79 ? 5.132 -16.297 9.089 1.00 95.31 79 ARG A CA 1
ATOM 620 C C . ARG A 1 79 ? 4.013 -16.828 8.197 1.00 95.31 79 ARG A C 1
ATOM 622 O O . ARG A 1 79 ? 4.191 -16.915 6.989 1.00 95.31 79 ARG A O 1
ATOM 629 N N . HIS A 1 80 ? 2.891 -17.210 8.797 1.00 94.88 80 HIS A N 1
ATOM 630 C CA . HIS A 1 80 ? 1.728 -17.714 8.076 1.00 94.88 80 HIS A CA 1
ATOM 631 C C . HIS A 1 80 ? 1.012 -16.628 7.258 1.00 94.88 80 HIS A C 1
ATOM 633 O O . HIS A 1 80 ? 0.250 -16.978 6.369 1.00 94.88 80 HIS A O 1
ATOM 639 N N . THR A 1 81 ? 1.272 -15.342 7.518 1.00 96.25 81 THR A N 1
ATOM 640 C CA . THR A 1 81 ? 0.657 -14.226 6.787 1.00 96.25 81 THR A CA 1
ATOM 641 C C . THR A 1 81 ? 1.455 -13.815 5.556 1.00 96.25 81 THR A C 1
ATOM 643 O O . THR A 1 81 ? 0.986 -12.988 4.790 1.00 96.25 81 THR A O 1
ATOM 646 N N . ALA A 1 82 ? 2.643 -14.384 5.316 1.00 93.56 82 ALA A N 1
ATOM 647 C CA . ALA A 1 82 ? 3.461 -14.028 4.155 1.00 93.56 82 ALA A CA 1
ATOM 648 C C . ALA A 1 82 ? 2.727 -14.163 2.796 1.00 93.56 82 ALA A C 1
ATOM 650 O O . ALA A 1 82 ? 2.895 -13.275 1.963 1.00 93.56 82 ALA A O 1
ATOM 651 N N . PRO A 1 83 ? 1.890 -15.194 2.550 1.00 93.62 83 PRO A N 1
ATOM 652 C CA . PRO A 1 83 ? 1.080 -15.286 1.328 1.00 93.62 83 PRO A CA 1
ATOM 653 C C . PRO A 1 83 ? -0.023 -14.220 1.240 1.00 93.62 83 PRO A C 1
ATOM 655 O O . PRO A 1 83 ? -0.507 -13.911 0.157 1.00 93.62 83 PRO A O 1
ATOM 658 N N . TRP A 1 84 ? -0.414 -13.625 2.369 1.00 96.81 84 TRP A N 1
ATOM 659 C CA . TRP A 1 84 ? -1.531 -12.681 2.453 1.00 96.81 84 TRP A CA 1
ATOM 660 C C . TRP A 1 84 ? -1.180 -11.284 1.943 1.00 96.81 84 TRP A C 1
ATOM 662 O O . TRP A 1 84 ? -2.074 -10.471 1.754 1.00 96.81 84 TRP A O 1
ATOM 672 N N . HIS A 1 85 ? 0.096 -11.013 1.671 1.00 96.06 85 HIS A N 1
ATOM 673 C CA . HIS A 1 85 ? 0.538 -9.749 1.083 1.00 96.06 85 HIS A CA 1
ATOM 674 C C . HIS A 1 85 ? 0.174 -9.637 -0.401 1.00 96.06 85 HIS A C 1
ATOM 676 O O . HIS A 1 85 ? 0.203 -8.552 -0.960 1.00 96.06 85 HIS A O 1
ATOM 682 N N . TYR A 1 86 ? -0.146 -10.730 -1.091 1.00 95.38 86 TYR A N 1
ATOM 683 C CA . TYR A 1 86 ? -0.322 -10.691 -2.541 1.00 95.38 86 TYR A CA 1
ATOM 684 C C . TYR A 1 86 ? -1.407 -11.647 -3.024 1.00 95.38 86 TYR A C 1
ATOM 686 O O . TYR A 1 86 ? -1.963 -12.449 -2.275 1.00 95.38 86 TYR A O 1
ATOM 694 N N . ILE A 1 87 ? -1.715 -11.542 -4.310 1.00 94.38 87 ILE A N 1
ATOM 695 C CA . ILE A 1 87 ? -2.398 -12.571 -5.085 1.00 94.38 87 ILE A CA 1
ATOM 696 C C . ILE A 1 87 ? -1.715 -12.650 -6.448 1.00 94.38 87 ILE A C 1
ATOM 698 O O . ILE A 1 87 ? -1.408 -11.629 -7.064 1.00 94.38 87 ILE A O 1
ATOM 702 N N . ASN A 1 88 ? -1.425 -13.866 -6.902 1.00 87.62 88 ASN A N 1
ATOM 703 C CA . ASN A 1 88 ? -0.715 -14.074 -8.155 1.00 87.62 88 ASN A CA 1
ATOM 704 C C . ASN A 1 88 ? -1.642 -14.650 -9.218 1.00 87.62 88 ASN A C 1
ATOM 706 O O . ASN A 1 88 ? -2.449 -15.528 -8.947 1.00 87.62 88 ASN A O 1
ATOM 710 N N . GLN A 1 89 ? -1.456 -14.169 -10.437 1.00 90.00 89 GLN A N 1
ATOM 711 C CA . GLN A 1 89 ? -2.199 -14.520 -11.628 1.00 90.00 89 GLN A CA 1
ATOM 712 C C . GLN A 1 89 ? -1.294 -15.203 -12.641 1.00 90.00 89 GLN A C 1
ATOM 714 O O . GLN A 1 89 ? -0.083 -14.947 -12.727 1.00 90.00 89 GLN A O 1
ATOM 719 N N . THR A 1 90 ? -1.889 -16.047 -13.481 1.00 86.94 90 THR A N 1
ATOM 720 C CA . THR A 1 90 ? -1.166 -16.537 -14.654 1.00 86.94 90 THR A CA 1
ATOM 721 C C . THR A 1 90 ? -0.980 -15.398 -15.657 1.00 86.94 90 THR A C 1
ATOM 723 O O . THR A 1 90 ? -1.777 -14.464 -15.745 1.00 86.94 90 THR A O 1
ATOM 726 N N . ARG A 1 91 ? 0.092 -15.457 -16.454 1.00 82.69 91 ARG A N 1
ATOM 727 C CA . ARG A 1 91 ? 0.434 -14.364 -17.380 1.00 82.69 91 ARG A CA 1
ATOM 728 C C . ARG A 1 91 ? -0.668 -14.065 -18.396 1.00 82.69 91 ARG A C 1
ATOM 730 O O . ARG A 1 91 ? -0.816 -12.918 -18.818 1.00 82.69 91 ARG A O 1
ATOM 737 N N . ASP A 1 92 ? -1.423 -15.078 -18.798 1.00 85.44 92 ASP A N 1
ATOM 738 C CA . ASP A 1 92 ? -2.459 -14.928 -19.812 1.00 85.44 92 ASP A CA 1
ATOM 739 C C . ASP A 1 92 ? -3.811 -14.520 -19.216 1.00 85.44 92 ASP A C 1
ATOM 741 O O . ASP A 1 92 ? -4.601 -13.917 -19.947 1.00 85.44 92 ASP A O 1
ATOM 745 N N . ASP A 1 93 ? -4.035 -14.726 -17.912 1.00 90.31 93 ASP A N 1
ATOM 746 C CA . ASP A 1 93 ? -5.312 -14.428 -17.259 1.00 90.31 93 ASP A CA 1
ATOM 747 C C . ASP A 1 93 ? -5.573 -12.919 -17.162 1.00 90.31 93 ASP A C 1
ATOM 749 O O . ASP A 1 93 ? -4.772 -12.191 -16.559 1.00 90.31 93 ASP A O 1
ATOM 753 N N . PRO A 1 94 ? -6.637 -12.397 -17.798 1.00 91.38 94 PRO A N 1
ATOM 754 C CA . PRO A 1 94 ? -6.992 -10.996 -17.673 1.00 91.38 94 PRO A CA 1
ATOM 755 C C . PRO A 1 94 ? -7.809 -10.669 -16.424 1.00 91.38 94 PRO A C 1
ATOM 757 O O . PRO A 1 94 ? -7.961 -9.479 -16.156 1.00 91.38 94 PRO A O 1
ATOM 760 N N . HIS A 1 95 ? -8.330 -11.657 -15.695 1.00 93.62 95 HIS A N 1
ATOM 761 C CA . HIS A 1 95 ? -9.178 -11.413 -14.536 1.00 93.62 95 HIS A CA 1
ATOM 762 C C . HIS A 1 95 ? -8.487 -11.817 -13.234 1.00 93.62 95 HIS A C 1
ATOM 764 O O . HIS A 1 95 ? -7.515 -12.565 -13.237 1.00 93.62 95 HIS A O 1
ATOM 770 N N . VAL A 1 96 ? -8.965 -11.233 -12.142 1.00 93.75 96 VAL A N 1
ATOM 771 C CA . VAL A 1 96 ? -8.714 -11.668 -10.776 1.00 93.75 96 VAL A CA 1
ATOM 772 C C . VAL A 1 96 ? -10.052 -12.131 -10.229 1.00 93.75 96 VAL A C 1
ATOM 774 O O . VAL A 1 96 ? -10.972 -11.328 -10.077 1.00 93.75 96 VAL A O 1
ATOM 777 N N . ASP A 1 97 ? -10.148 -13.415 -9.935 1.00 91.62 97 ASP A N 1
ATOM 778 C CA . ASP A 1 97 ? -11.307 -14.056 -9.341 1.00 91.62 97 ASP A CA 1
ATOM 779 C C . ASP A 1 97 ? -11.016 -14.418 -7.873 1.00 91.62 97 ASP A C 1
ATOM 781 O O . ASP A 1 97 ? -9.868 -14.498 -7.424 1.00 91.62 97 ASP A O 1
ATOM 785 N N . ALA A 1 98 ? -12.067 -14.627 -7.076 1.00 85.56 98 ALA A N 1
ATOM 786 C CA . ALA A 1 98 ? -11.900 -15.004 -5.669 1.00 85.56 98 ALA A CA 1
ATOM 787 C C . ALA A 1 98 ? -11.221 -16.379 -5.526 1.00 85.56 98 ALA A C 1
ATOM 789 O O . ALA A 1 98 ? -10.509 -16.634 -4.555 1.00 85.56 98 ALA A O 1
ATOM 790 N N . GLU A 1 99 ? -11.431 -17.251 -6.509 1.00 87.69 99 GLU A N 1
ATOM 791 C CA . GLU A 1 99 ? -10.878 -18.597 -6.603 1.00 87.69 99 GLU A CA 1
ATOM 792 C C . GLU A 1 99 ? -9.370 -18.629 -6.893 1.00 87.69 99 GLU A C 1
ATOM 794 O O . GLU A 1 99 ? -8.747 -19.665 -6.665 1.00 87.69 99 GLU A O 1
ATOM 799 N N . ASP A 1 100 ? -8.774 -17.516 -7.334 1.00 87.62 100 ASP A N 1
ATOM 800 C CA . ASP A 1 100 ? -7.323 -17.416 -7.561 1.00 87.62 100 ASP A CA 1
ATOM 801 C C . ASP A 1 100 ? -6.527 -17.325 -6.253 1.00 87.62 100 ASP A C 1
ATOM 803 O O . ASP A 1 100 ? -5.297 -17.416 -6.232 1.00 87.62 100 ASP A O 1
ATOM 807 N N . CYS A 1 101 ? -7.226 -17.128 -5.136 1.00 89.44 101 CYS A N 1
ATOM 808 C CA . CYS A 1 101 ? -6.631 -17.107 -3.816 1.00 89.44 101 CYS A CA 1
ATOM 809 C C . CYS A 1 101 ? -6.027 -18.475 -3.469 1.00 89.44 101 CYS A C 1
ATOM 811 O O . CYS A 1 101 ? -6.695 -19.507 -3.555 1.00 89.44 101 CYS A O 1
ATOM 813 N N . ALA A 1 102 ? -4.764 -18.484 -3.040 1.00 87.31 102 ALA A N 1
ATOM 814 C CA . ALA A 1 102 ? -4.087 -19.705 -2.624 1.00 87.31 102 ALA A CA 1
ATOM 815 C C . ALA A 1 102 ? -4.765 -20.349 -1.397 1.00 87.31 102 ALA A C 1
ATOM 817 O O . ALA A 1 102 ? -5.453 -19.685 -0.620 1.00 87.31 102 ALA A O 1
ATOM 818 N N . GLU A 1 103 ? -4.554 -21.655 -1.203 1.00 88.19 103 GLU A N 1
ATOM 819 C CA . GLU A 1 103 ? -5.165 -22.423 -0.102 1.00 88.19 103 GLU A CA 1
ATOM 820 C C . GLU A 1 103 ? -4.776 -21.882 1.285 1.00 88.19 103 GLU A C 1
ATOM 822 O O . GLU A 1 103 ? -5.577 -21.914 2.218 1.00 88.19 103 GLU A O 1
ATOM 827 N N . ASP A 1 104 ? -3.556 -21.366 1.418 1.00 89.94 104 ASP A N 1
ATOM 828 C CA . ASP A 1 104 ? -3.040 -20.723 2.626 1.00 89.94 104 ASP A CA 1
ATOM 829 C C . ASP A 1 104 ? -3.459 -19.252 2.766 1.00 89.94 104 ASP A C 1
ATOM 831 O O . ASP A 1 104 ? -3.130 -18.617 3.770 1.00 89.94 104 ASP A O 1
ATOM 835 N N . GLY A 1 105 ? -4.248 -18.738 1.822 1.00 93.75 105 GLY A N 1
ATOM 836 C CA . GLY A 1 105 ? -4.794 -17.391 1.798 1.00 93.75 105 GLY A CA 1
ATOM 837 C C . GLY A 1 105 ? -4.031 -16.447 0.873 1.00 93.75 105 GLY A C 1
ATOM 838 O O . GLY A 1 105 ? -2.929 -16.710 0.404 1.00 93.75 105 GLY A O 1
ATOM 839 N N . CYS A 1 106 ? -4.649 -15.304 0.623 1.00 95.75 106 CYS A N 1
ATOM 840 C CA . CYS A 1 106 ? -4.132 -14.229 -0.216 1.00 95.75 106 CYS A CA 1
ATOM 841 C C . CYS A 1 106 ? -4.711 -12.892 0.258 1.00 95.75 106 CYS A C 1
ATOM 843 O O . CYS A 1 106 ? -5.608 -12.854 1.111 1.00 95.75 106 CYS A O 1
ATOM 845 N N . ILE A 1 107 ? -4.254 -11.798 -0.343 1.00 96.69 107 ILE A N 1
ATOM 846 C CA . ILE A 1 107 ? -4.626 -10.447 0.081 1.00 96.69 107 ILE A CA 1
ATOM 847 C C . ILE A 1 107 ? -6.129 -10.161 0.109 1.00 96.69 107 ILE A C 1
ATOM 849 O O . ILE A 1 107 ? -6.611 -9.519 1.040 1.00 96.69 107 ILE A O 1
ATOM 853 N N . THR A 1 108 ? -6.903 -10.676 -0.848 1.00 95.62 108 THR A N 1
ATOM 854 C CA . THR A 1 108 ? -8.355 -10.438 -0.886 1.00 95.62 108 THR A CA 1
ATOM 855 C C . THR A 1 108 ? -9.053 -11.104 0.303 1.00 95.62 108 THR A C 1
ATOM 857 O O . THR A 1 108 ? -9.780 -10.440 1.039 1.00 95.62 108 THR A O 1
ATOM 860 N N . SER A 1 109 ? -8.743 -12.377 0.569 1.00 95.62 109 SER A N 1
ATOM 861 C CA . SER A 1 109 ? -9.265 -13.106 1.734 1.00 95.62 109 SER A CA 1
ATOM 862 C C . SER A 1 109 ? -8.787 -12.526 3.072 1.00 95.62 109 SER A C 1
ATOM 864 O O . SER A 1 109 ? -9.524 -12.540 4.059 1.00 95.62 109 SER A O 1
ATOM 866 N N . ALA A 1 110 ? -7.567 -11.983 3.110 1.00 97.19 110 ALA A N 1
ATOM 867 C CA . ALA A 1 110 ? -6.999 -11.377 4.304 1.00 97.19 110 ALA A CA 1
ATOM 868 C C . ALA A 1 110 ? -7.686 -10.050 4.644 1.00 97.19 110 ALA A C 1
ATOM 870 O O . ALA A 1 110 ? -7.915 -9.777 5.824 1.00 97.19 110 ALA A O 1
ATOM 871 N N . ILE A 1 111 ? -8.064 -9.253 3.641 1.00 97.00 111 ILE A N 1
ATOM 872 C CA . ILE A 1 111 ? -8.870 -8.043 3.846 1.00 97.00 111 ILE A CA 1
ATOM 873 C C . ILE A 1 111 ? -10.219 -8.410 4.470 1.00 97.00 111 ILE A C 1
ATOM 875 O O . ILE A 1 111 ? -10.574 -7.841 5.502 1.00 97.00 111 ILE A O 1
ATOM 879 N N . ASP A 1 112 ? -10.929 -9.395 3.913 1.00 95.00 112 ASP A N 1
ATOM 880 C CA . ASP A 1 112 ? -12.231 -9.829 4.438 1.00 95.00 112 ASP A CA 1
ATOM 881 C C . ASP A 1 112 ? -12.128 -10.348 5.882 1.00 95.00 112 ASP A C 1
ATOM 883 O O . ASP A 1 112 ? -12.924 -9.975 6.752 1.00 95.00 112 ASP A O 1
ATOM 887 N N . LEU A 1 113 ? -11.110 -11.169 6.166 1.00 96.50 113 LEU A N 1
ATOM 888 C CA . LEU A 1 113 ? -10.852 -11.710 7.499 1.00 96.50 113 LEU A CA 1
ATOM 889 C C . LEU A 1 113 ? -10.631 -10.599 8.534 1.00 96.50 113 LEU A C 1
ATOM 891 O O . LEU A 1 113 ? -11.299 -10.571 9.572 1.00 96.50 113 LEU A O 1
ATOM 895 N N . HIS A 1 114 ? -9.696 -9.685 8.271 1.00 97.81 114 HIS A N 1
ATOM 896 C CA . HIS A 1 114 ? -9.316 -8.667 9.249 1.00 97.81 114 HIS A CA 1
ATOM 897 C C . HIS A 1 114 ? -10.370 -7.563 9.373 1.00 97.81 114 HIS A C 1
ATOM 899 O O . HIS A 1 114 ? -10.578 -7.057 10.475 1.00 97.81 114 HIS A O 1
ATOM 905 N N . ALA A 1 115 ? -11.119 -7.254 8.309 1.00 96.25 115 ALA A N 1
ATOM 906 C CA . ALA A 1 115 ? -12.304 -6.404 8.408 1.00 96.25 115 ALA A CA 1
ATOM 907 C C . ALA A 1 115 ? -13.350 -7.010 9.363 1.00 96.25 115 ALA A C 1
ATOM 909 O O . ALA A 1 115 ? -13.873 -6.311 10.237 1.00 96.25 115 ALA A O 1
ATOM 910 N N . GLY A 1 116 ? -13.595 -8.322 9.258 1.00 95.50 116 GLY A N 1
ATOM 911 C CA . GLY A 1 116 ? -14.492 -9.058 10.150 1.00 95.50 116 GLY A CA 1
ATOM 912 C C . GLY A 1 116 ? -14.036 -9.062 11.613 1.00 95.50 116 GLY A C 1
ATOM 913 O O . GLY A 1 116 ? -14.846 -8.833 12.512 1.00 95.50 116 GLY A O 1
ATOM 914 N N . ILE A 1 117 ? -12.741 -9.272 11.871 1.00 97.50 117 ILE A N 1
ATOM 915 C CA . ILE A 1 117 ? -12.190 -9.241 13.238 1.00 97.50 117 ILE A CA 1
ATOM 916 C C . ILE A 1 117 ? -12.256 -7.824 13.821 1.00 97.50 117 ILE A C 1
ATOM 918 O O . ILE A 1 117 ? -12.689 -7.654 14.959 1.00 97.50 117 ILE A O 1
ATOM 922 N N . PHE A 1 118 ? -11.882 -6.801 13.048 1.00 96.62 118 PHE A N 1
ATOM 923 C CA . PHE A 1 118 ? -11.871 -5.405 13.494 1.00 96.62 118 PHE A CA 1
ATOM 924 C C . PHE A 1 118 ? -13.255 -4.917 13.962 1.00 96.62 118 PHE A C 1
ATOM 926 O O . PHE A 1 118 ? -13.374 -4.221 14.984 1.00 96.62 118 PHE A O 1
ATOM 933 N N . VAL A 1 119 ? -14.313 -5.298 13.234 1.00 93.56 119 VAL A N 1
ATOM 934 C CA . VAL A 1 119 ? -15.690 -4.856 13.504 1.00 93.56 119 VAL A CA 1
ATOM 935 C C . VAL A 1 119 ? -16.375 -5.633 14.642 1.00 93.56 119 VAL A C 1
ATOM 937 O O . VAL A 1 119 ? -17.297 -5.111 15.283 1.00 93.56 119 VAL A O 1
ATOM 940 N N . ASP A 1 120 ? -15.914 -6.848 14.949 1.00 93.25 120 ASP A N 1
ATOM 941 C CA . ASP A 1 120 ? -16.508 -7.734 15.955 1.00 93.25 120 ASP A CA 1
ATOM 942 C C . ASP A 1 120 ? -16.217 -7.271 17.396 1.00 93.25 120 ASP A C 1
ATOM 944 O O . ASP A 1 120 ? -15.100 -7.350 17.901 1.00 93.25 120 ASP A O 1
ATOM 948 N N . ARG A 1 121 ? -17.257 -6.827 18.116 1.00 85.00 121 ARG A N 1
ATOM 949 C CA . ARG A 1 121 ? -17.151 -6.370 19.518 1.00 85.00 121 ARG A CA 1
ATOM 950 C C . ARG A 1 121 ? -16.936 -7.492 20.532 1.00 85.00 121 ARG A C 1
ATOM 952 O O . ARG A 1 121 ? -16.678 -7.194 21.695 1.00 85.00 121 ARG A O 1
ATOM 959 N N . SER A 1 122 ? -17.137 -8.747 20.140 1.00 93.12 122 SER A N 1
ATOM 960 C CA . SER A 1 122 ? -16.882 -9.888 21.020 1.00 93.12 122 SER A CA 1
ATOM 961 C C . SER A 1 122 ? -15.393 -10.228 21.111 1.00 93.12 122 SER A C 1
ATOM 963 O O . SER A 1 122 ? -14.984 -10.918 22.046 1.00 93.12 122 SER A O 1
ATOM 965 N N . ARG A 1 123 ? -14.587 -9.708 20.176 1.00 96.69 123 ARG A N 1
ATOM 966 C CA . ARG A 1 123 ? -13.129 -9.823 20.166 1.00 96.69 123 ARG A CA 1
ATOM 967 C C . ARG A 1 123 ? -12.481 -8.884 21.176 1.00 96.69 123 ARG A C 1
ATOM 969 O O . ARG A 1 123 ? -13.034 -7.840 21.527 1.00 96.69 123 ARG A O 1
ATOM 976 N N . SER A 1 124 ? -11.301 -9.280 21.648 1.00 97.75 124 SER A N 1
ATOM 977 C CA . SER A 1 124 ? -10.470 -8.444 22.512 1.00 97.75 124 SER A CA 1
ATOM 978 C C . SER A 1 124 ? -10.013 -7.193 21.752 1.00 97.75 124 SER A C 1
ATOM 980 O O . SER A 1 124 ? -9.966 -7.176 20.522 1.00 97.75 124 SER A O 1
ATOM 982 N N . ASP A 1 125 ? -9.649 -6.134 22.473 1.00 97.00 125 ASP A N 1
ATOM 983 C CA . ASP A 1 125 ? -9.043 -4.968 21.823 1.00 97.00 125 ASP A CA 1
ATOM 984 C C . ASP A 1 125 ? -7.675 -5.291 21.206 1.00 97.00 125 ASP A C 1
ATOM 986 O O . ASP A 1 125 ? -7.298 -4.644 20.238 1.00 97.00 125 ASP A O 1
ATOM 990 N N . GLU A 1 126 ? -6.975 -6.309 21.714 1.00 97.50 126 GLU A N 1
ATOM 991 C CA . GLU A 1 126 ? -5.723 -6.822 21.146 1.00 97.50 126 GLU A CA 1
ATOM 992 C C . GLU A 1 126 ? -5.958 -7.453 19.764 1.00 97.50 126 GLU A C 1
ATOM 994 O O . GLU A 1 126 ? -5.352 -7.009 18.793 1.00 97.50 126 GLU A O 1
ATOM 999 N N . ASP A 1 127 ? -6.916 -8.382 19.643 1.00 98.25 127 ASP A N 1
ATOM 1000 C CA . ASP A 1 127 ? -7.299 -9.006 18.364 1.00 98.25 127 ASP A CA 1
ATOM 1001 C C . ASP A 1 127 ? -7.748 -7.936 17.353 1.00 98.25 127 ASP A C 1
ATOM 1003 O O . ASP A 1 127 ? -7.420 -7.984 16.168 1.00 98.25 127 ASP A O 1
ATOM 1007 N N . ARG A 1 128 ? -8.526 -6.950 17.818 1.00 98.06 128 ARG A N 1
ATOM 1008 C CA . ARG A 1 128 ? -9.052 -5.870 16.970 1.00 98.06 128 ARG A CA 1
ATOM 1009 C C . ARG A 1 128 ? -7.965 -4.891 16.546 1.00 98.06 128 ARG A C 1
ATOM 1011 O O . ARG A 1 128 ? -8.018 -4.396 15.422 1.00 98.06 128 ARG A O 1
ATOM 1018 N N . LEU A 1 129 ? -7.005 -4.600 1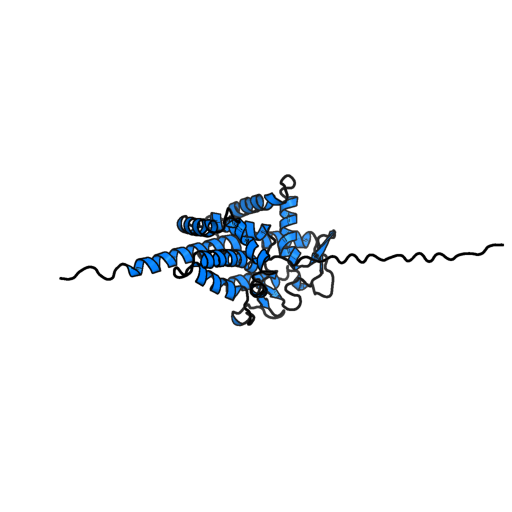7.423 1.00 98.19 129 LEU A N 1
ATOM 1019 C CA . LEU A 1 129 ? -5.840 -3.796 17.080 1.00 98.19 129 LEU A CA 1
ATOM 1020 C C . LEU A 1 129 ? -4.984 -4.531 16.050 1.00 98.19 129 LEU A C 1
ATOM 1022 O O . LEU A 1 129 ? -4.672 -3.945 15.023 1.00 98.19 129 LEU A O 1
ATOM 1026 N N . GLU A 1 130 ? -4.645 -5.798 16.277 1.00 98.31 130 GLU A N 1
ATOM 1027 C CA . GLU A 1 130 ? -3.874 -6.597 15.319 1.00 98.31 130 GLU A CA 1
ATOM 1028 C C . GLU A 1 130 ? -4.557 -6.633 13.945 1.00 98.31 130 GLU A C 1
ATOM 1030 O O . GLU A 1 130 ? -3.930 -6.346 12.922 1.00 98.31 130 GLU A O 1
ATOM 1035 N N . ALA A 1 131 ? -5.873 -6.854 13.923 1.00 98.38 131 ALA A N 1
ATOM 1036 C CA . ALA A 1 131 ? -6.651 -6.797 12.696 1.00 98.38 131 ALA A CA 1
ATOM 1037 C C . ALA A 1 131 ? -6.623 -5.420 12.024 1.00 98.38 131 ALA A C 1
ATOM 1039 O O . ALA A 1 131 ? -6.528 -5.350 10.802 1.00 98.38 131 ALA A O 1
ATOM 1040 N N . LEU A 1 132 ? -6.655 -4.325 12.789 1.00 98.44 132 LEU A N 1
ATOM 1041 C CA . LEU A 1 132 ? -6.488 -2.976 12.248 1.00 98.44 132 LEU A CA 1
ATOM 1042 C C . LEU A 1 132 ? -5.106 -2.790 11.601 1.00 98.44 132 LEU A C 1
ATOM 1044 O O . LEU A 1 132 ? -5.037 -2.213 10.517 1.00 98.44 132 LEU A O 1
ATOM 1048 N N . LYS A 1 133 ? -4.026 -3.277 12.230 1.00 98.44 133 LYS A N 1
ATOM 1049 C CA . LYS A 1 133 ? -2.661 -3.180 11.678 1.00 98.44 133 LYS A CA 1
ATOM 1050 C C . LYS A 1 133 ? -2.557 -3.916 10.345 1.00 98.44 133 LYS A C 1
ATOM 1052 O O . LYS A 1 133 ? -2.098 -3.343 9.360 1.00 98.44 133 LYS A O 1
ATOM 1057 N N . PHE A 1 134 ? -3.046 -5.155 10.305 1.00 98.56 134 PHE A N 1
ATOM 1058 C CA . PHE A 1 134 ? -3.092 -5.957 9.086 1.00 98.56 134 PHE A CA 1
ATOM 1059 C C . PHE A 1 134 ? -3.957 -5.308 8.007 1.00 98.56 134 PHE A C 1
ATOM 1061 O O . PHE A 1 134 ? -3.495 -5.113 6.889 1.00 98.56 134 PHE A O 1
ATOM 1068 N N . LEU A 1 135 ? -5.185 -4.905 8.339 1.00 97.38 135 LEU A N 1
ATOM 1069 C CA . LEU A 1 135 ? -6.102 -4.289 7.382 1.00 97.38 135 LEU A CA 1
ATOM 1070 C C . LEU A 1 135 ? -5.527 -3.003 6.775 1.00 97.38 135 LEU A C 1
ATOM 1072 O O . LEU A 1 135 ? -5.638 -2.788 5.571 1.00 97.38 135 LEU A O 1
ATOM 1076 N N . ALA A 1 136 ? -4.892 -2.161 7.593 1.00 97.69 136 ALA A N 1
ATOM 1077 C CA . ALA A 1 136 ? -4.235 -0.946 7.129 1.00 97.69 136 ALA A CA 1
ATOM 1078 C C . ALA A 1 136 ? -3.086 -1.246 6.154 1.00 97.69 136 ALA A C 1
ATOM 1080 O O . ALA A 1 136 ? -2.945 -0.561 5.139 1.00 97.69 136 ALA A O 1
ATOM 1081 N N . HIS A 1 137 ? -2.315 -2.297 6.433 1.00 98.56 137 HIS A N 1
ATOM 1082 C CA . HIS A 1 137 ? -1.236 -2.763 5.572 1.00 98.56 137 HIS A CA 1
ATOM 1083 C C . HIS A 1 137 ? -1.755 -3.308 4.234 1.00 98.56 137 HIS A C 1
ATOM 1085 O O . HIS A 1 137 ? -1.364 -2.800 3.187 1.00 98.56 137 HIS A O 1
ATOM 1091 N N . TRP A 1 138 ? -2.730 -4.230 4.253 1.00 98.00 138 TRP A N 1
ATOM 1092 C CA . TRP A 1 138 ? -3.312 -4.830 3.042 1.00 98.00 138 TRP A CA 1
ATOM 1093 C C . TRP A 1 138 ? -3.870 -3.797 2.065 1.00 98.00 138 TRP A C 1
ATOM 1095 O O . TRP A 1 138 ? -3.821 -3.988 0.853 1.00 98.00 138 TRP A O 1
ATOM 1105 N N . MET A 1 139 ? -4.391 -2.677 2.570 1.00 96.81 139 MET A N 1
ATOM 1106 C CA . MET A 1 139 ? -4.867 -1.597 1.708 1.00 96.81 139 MET A CA 1
ATOM 1107 C C . MET A 1 139 ? -3.737 -0.877 0.962 1.00 96.81 139 MET A C 1
ATOM 1109 O O . MET A 1 139 ? -3.991 -0.341 -0.118 1.00 96.81 139 MET A O 1
ATOM 1113 N N . GLY A 1 140 ? -2.514 -0.877 1.493 1.00 97.00 140 GLY A N 1
ATOM 1114 C CA . GLY A 1 140 ? -1.307 -0.482 0.768 1.00 97.00 140 GLY A CA 1
ATOM 1115 C C . GLY A 1 140 ? -0.940 -1.511 -0.299 1.00 97.00 140 GLY A C 1
ATOM 1116 O O . GLY A 1 140 ? -0.952 -1.170 -1.486 1.00 97.00 140 GLY A O 1
ATOM 1117 N N . ASP A 1 141 ? -0.723 -2.763 0.112 1.00 98.12 141 ASP A N 1
ATOM 1118 C CA . ASP A 1 141 ? -0.305 -3.870 -0.758 1.00 98.12 141 ASP A CA 1
ATOM 1119 C C . ASP A 1 141 ? -1.229 -4.021 -1.963 1.00 98.12 141 ASP A C 1
ATOM 1121 O O . ASP A 1 141 ? -0.775 -3.985 -3.101 1.00 98.12 141 ASP A O 1
ATOM 1125 N N . ILE A 1 142 ? -2.549 -4.107 -1.756 1.00 97.31 142 ILE A N 1
ATOM 1126 C CA . ILE A 1 142 ? -3.491 -4.383 -2.851 1.00 97.31 142 ILE A CA 1
ATOM 1127 C C . ILE A 1 142 ? -3.492 -3.272 -3.904 1.00 97.31 142 ILE A C 1
ATOM 1129 O O . ILE A 1 142 ? -3.873 -3.499 -5.053 1.00 97.31 142 ILE A O 1
ATOM 1133 N N . HIS A 1 143 ? -3.047 -2.067 -3.533 1.00 96.94 143 HIS A N 1
ATOM 1134 C CA . HIS A 1 143 ? -2.904 -0.940 -4.444 1.00 96.94 143 HIS A CA 1
ATOM 1135 C C . HIS A 1 143 ? -1.531 -0.874 -5.120 1.00 96.94 143 HIS A C 1
ATOM 1137 O O . HIS A 1 143 ? -1.437 -0.225 -6.164 1.00 96.94 143 HIS A O 1
ATOM 1143 N N . GLN A 1 144 ? -0.509 -1.563 -4.610 1.00 97.38 144 GLN A N 1
ATOM 1144 C CA . GLN A 1 144 ? 0.775 -1.741 -5.283 1.00 97.38 144 GLN A CA 1
ATOM 1145 C C . GLN A 1 144 ? 0.591 -2.751 -6.435 1.00 97.38 144 GLN A C 1
ATOM 1147 O O . GLN A 1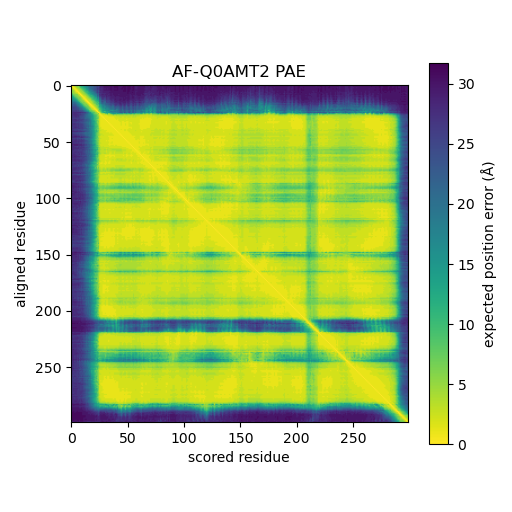 144 ? 0.321 -3.924 -6.183 1.00 97.38 144 GLN A O 1
ATOM 1152 N N . PRO A 1 145 ? 0.716 -2.349 -7.718 1.00 95.88 145 PRO A N 1
ATOM 1153 C CA . PRO A 1 145 ? 0.400 -3.229 -8.845 1.00 95.88 145 PRO A CA 1
ATOM 1154 C C . PRO A 1 145 ? 1.076 -4.609 -8.798 1.00 95.88 145 PRO A C 1
ATOM 1156 O O . PRO A 1 145 ? 0.453 -5.616 -9.110 1.00 95.88 145 PRO A O 1
ATOM 1159 N N . LEU A 1 146 ? 2.336 -4.693 -8.370 1.00 94.94 146 LEU A N 1
ATOM 1160 C CA . LEU A 1 146 ? 3.098 -5.941 -8.321 1.00 94.94 146 LEU A CA 1
ATOM 1161 C C . LEU A 1 146 ? 2.723 -6.892 -7.175 1.00 94.94 146 LEU A C 1
ATOM 1163 O O . LEU A 1 146 ? 3.171 -8.037 -7.194 1.00 94.94 146 LEU A O 1
ATOM 1167 N N . HIS A 1 147 ? 1.852 -6.485 -6.253 1.00 95.75 147 HIS A N 1
ATOM 1168 C CA . HIS A 1 147 ? 1.203 -7.385 -5.289 1.00 95.75 147 HIS A CA 1
ATOM 1169 C C . HIS A 1 147 ? 0.001 -8.126 -5.881 1.00 95.75 147 HIS A C 1
ATOM 1171 O O . HIS A 1 147 ? -0.508 -9.069 -5.281 1.00 95.75 147 HIS A O 1
ATOM 1177 N N . VAL A 1 148 ? -0.437 -7.727 -7.077 1.00 94.00 148 VAL A N 1
ATOM 1178 C CA . VAL A 1 148 ? -1.476 -8.407 -7.850 1.00 94.00 148 VAL A CA 1
ATOM 1179 C C . VAL A 1 148 ? -0.910 -8.714 -9.227 1.00 94.00 148 VAL A C 1
ATOM 1181 O O . VAL A 1 148 ? -1.147 -7.994 -10.198 1.00 94.00 148 VAL A O 1
ATOM 1184 N N . SER A 1 149 ? -0.024 -9.706 -9.295 1.00 83.62 149 SER A N 1
ATOM 1185 C CA . SER A 1 149 ? 0.829 -9.851 -10.473 1.00 83.62 149 SER A CA 1
ATOM 1186 C C . SER A 1 149 ? 1.187 -11.288 -10.812 1.00 83.62 149 SER A C 1
ATOM 1188 O O . SER A 1 149 ? 0.414 -12.190 -10.540 1.00 83.62 149 SER A O 1
ATOM 1190 N N . ILE A 1 150 ? 2.269 -11.516 -11.555 1.00 83.25 150 ILE A N 1
ATOM 1191 C CA . ILE A 1 150 ? 2.472 -12.776 -12.266 1.00 83.25 150 ILE A CA 1
ATOM 1192 C C . ILE A 1 150 ? 3.216 -13.786 -11.384 1.00 83.25 150 ILE A C 1
ATOM 1194 O O . ILE A 1 150 ? 4.317 -13.522 -10.904 1.00 83.25 150 ILE A O 1
ATOM 1198 N N . GLU A 1 151 ? 2.644 -14.982 -11.217 1.00 82.12 151 GLU A N 1
ATOM 1199 C CA . GLU A 1 151 ? 3.204 -16.033 -10.346 1.00 82.12 151 GLU A CA 1
ATOM 1200 C C . GLU A 1 151 ? 4.637 -16.432 -10.745 1.00 82.12 151 GLU A C 1
ATOM 1202 O O . GLU A 1 151 ? 5.518 -16.588 -9.899 1.00 82.12 151 GLU A O 1
ATOM 1207 N N . GLY A 1 152 ? 4.890 -16.547 -12.054 1.00 80.69 152 GLY A N 1
ATOM 1208 C CA . GLY A 1 152 ? 6.130 -17.101 -12.611 1.00 80.69 152 GLY A CA 1
ATOM 1209 C C . GLY A 1 152 ? 7.408 -16.291 -12.362 1.00 80.69 152 GLY A C 1
ATOM 1210 O O . GLY A 1 152 ? 8.489 -16.778 -12.683 1.00 80.69 152 GLY A O 1
ATOM 1211 N N . ASP A 1 153 ? 7.308 -15.078 -11.818 1.00 82.44 153 ASP A N 1
ATOM 1212 C CA . ASP A 1 153 ? 8.453 -14.236 -11.445 1.00 82.44 153 ASP A CA 1
ATOM 1213 C C . ASP A 1 153 ? 8.333 -13.660 -10.022 1.00 82.44 153 ASP A C 1
ATOM 1215 O O . ASP A 1 153 ? 9.018 -12.689 -9.674 1.00 82.44 153 ASP A O 1
ATOM 1219 N N . ARG A 1 154 ? 7.479 -14.287 -9.192 1.00 87.69 154 ARG A N 1
ATOM 1220 C CA . ARG A 1 154 ? 7.184 -13.883 -7.807 1.00 87.69 154 ARG A CA 1
ATOM 1221 C C . ARG A 1 154 ? 6.805 -12.405 -7.729 1.00 87.69 154 ARG A C 1
ATOM 1223 O O . ARG A 1 154 ? 7.341 -11.643 -6.921 1.00 87.69 154 ARG A O 1
ATOM 1230 N N . GLY A 1 155 ? 5.953 -11.995 -8.658 1.00 88.50 155 GLY A N 1
ATOM 1231 C CA . GLY A 1 155 ? 5.526 -10.623 -8.835 1.00 88.50 155 GLY A CA 1
ATOM 1232 C C . GLY A 1 155 ? 6.633 -9.638 -9.182 1.00 88.50 155 GLY A C 1
ATOM 1233 O O . GLY A 1 155 ? 6.661 -8.512 -8.698 1.00 88.50 155 GLY A O 1
ATOM 1234 N N . GLY A 1 156 ? 7.567 -10.041 -10.035 1.00 91.94 156 GLY A N 1
ATOM 1235 C CA . GLY A 1 156 ? 8.652 -9.188 -10.508 1.00 91.94 156 GLY A CA 1
ATOM 1236 C C . GLY A 1 156 ? 9.850 -9.149 -9.565 1.00 91.94 156 GLY A C 1
ATOM 1237 O O . GLY A 1 156 ? 10.835 -8.472 -9.867 1.00 91.94 156 GLY A O 1
ATOM 1238 N N . ASN A 1 157 ? 9.818 -9.901 -8.460 1.00 92.62 157 ASN A N 1
ATOM 1239 C CA . ASN A 1 157 ? 10.982 -10.083 -7.596 1.00 92.62 157 ASN A CA 1
ATOM 1240 C C . ASN A 1 157 ? 12.132 -10.782 -8.334 1.00 92.62 157 ASN A C 1
ATOM 1242 O O . ASN A 1 157 ? 13.297 -10.510 -8.042 1.00 92.62 157 ASN A O 1
ATOM 1246 N N . ASP A 1 158 ? 11.812 -11.635 -9.311 1.00 92.75 158 ASP A N 1
ATOM 1247 C CA . ASP A 1 158 ? 12.804 -12.359 -10.112 1.00 92.75 158 ASP A CA 1
ATOM 1248 C C . ASP A 1 158 ? 13.204 -11.617 -11.400 1.00 92.75 158 ASP A C 1
ATOM 1250 O O . ASP A 1 158 ? 14.078 -12.073 -12.137 1.00 92.75 158 ASP A O 1
ATOM 1254 N N . ILE A 1 159 ? 12.624 -10.441 -11.670 1.00 92.62 159 ILE A N 1
ATOM 1255 C CA . ILE A 1 159 ? 13.032 -9.579 -12.786 1.00 92.62 159 ILE A CA 1
ATOM 1256 C C . ILE A 1 159 ? 14.115 -8.620 -12.299 1.00 92.62 159 ILE A C 1
ATOM 1258 O O . ILE A 1 159 ? 13.834 -7.607 -11.660 1.00 92.62 159 ILE A O 1
ATOM 1262 N N . ASN A 1 160 ? 15.367 -8.935 -12.626 1.00 94.81 160 ASN A N 1
ATOM 1263 C CA . ASN A 1 160 ? 16.519 -8.114 -12.263 1.00 94.81 160 ASN A CA 1
ATOM 1264 C C . ASN A 1 160 ? 16.531 -6.787 -13.031 1.00 94.81 160 ASN A C 1
ATOM 1266 O O . ASN A 1 160 ? 16.316 -6.747 -14.242 1.00 94.81 160 ASN A O 1
ATOM 1270 N N . VAL A 1 161 ? 16.846 -5.699 -12.332 1.00 95.50 161 VAL A N 1
ATOM 1271 C CA . VAL A 1 161 ? 16.790 -4.336 -12.862 1.00 95.50 161 VAL A CA 1
ATOM 1272 C C . VAL A 1 161 ? 18.103 -3.597 -12.586 1.00 95.50 161 VAL A C 1
ATOM 1274 O O . VAL A 1 161 ? 18.596 -3.601 -11.458 1.00 95.50 161 VAL A O 1
ATOM 1277 N N . LEU A 1 162 ? 18.640 -2.904 -13.594 1.00 96.44 162 LEU A N 1
ATOM 1278 C CA . LEU A 1 162 ? 19.537 -1.763 -13.398 1.00 96.44 162 LEU A CA 1
ATOM 1279 C C . LEU A 1 162 ? 18.708 -0.473 -13.481 1.00 96.44 162 LEU A C 1
ATOM 1281 O O . LEU A 1 162 ? 18.460 0.070 -14.557 1.00 96.44 162 LEU A O 1
ATOM 1285 N N . TRP A 1 163 ? 18.229 -0.015 -12.330 1.00 96.94 163 TRP A N 1
ATOM 1286 C CA . TRP A 1 163 ? 17.322 1.118 -12.214 1.00 96.94 163 TRP A CA 1
ATOM 1287 C C . TRP A 1 163 ? 18.062 2.412 -12.541 1.00 96.94 163 TRP A C 1
ATOM 1289 O O . TRP A 1 163 ? 19.099 2.711 -11.937 1.00 96.94 163 TRP A O 1
ATOM 1299 N N . ARG A 1 164 ? 17.547 3.135 -13.543 1.00 95.69 164 ARG A N 1
ATOM 1300 C CA . ARG A 1 164 ? 18.087 4.407 -14.052 1.00 95.69 164 ARG A CA 1
ATOM 1301 C C . ARG A 1 164 ? 19.583 4.362 -14.381 1.00 95.69 164 ARG A C 1
ATOM 1303 O O . ARG A 1 164 ? 20.272 5.367 -14.304 1.00 95.69 164 ARG A O 1
ATOM 1310 N N . GLY A 1 165 ? 20.088 3.186 -14.766 1.00 94.81 165 GLY A N 1
ATOM 1311 C CA . GLY A 1 165 ? 21.498 2.980 -15.115 1.00 94.81 165 GLY A CA 1
ATOM 1312 C C . GLY A 1 165 ? 22.461 2.929 -13.921 1.00 94.81 165 GLY A C 1
ATOM 1313 O O . GLY A 1 165 ? 23.660 2.742 -14.120 1.00 94.81 165 GLY A O 1
ATOM 1314 N N . GLU A 1 166 ? 21.966 3.062 -12.688 1.00 93.06 166 GLU A N 1
ATOM 1315 C CA . GLU A 1 166 ? 22.808 3.308 -11.511 1.00 93.06 166 GLU A CA 1
ATOM 1316 C C . GLU A 1 166 ? 22.679 2.230 -10.433 1.00 93.06 166 GLU A C 1
ATOM 1318 O O . GLU A 1 166 ? 23.683 1.800 -9.860 1.00 93.06 166 GLU A O 1
ATOM 1323 N N . ARG A 1 167 ? 21.454 1.774 -10.141 1.00 94.81 167 ARG A N 1
ATOM 1324 C CA . ARG A 1 167 ? 21.172 0.934 -8.965 1.00 94.81 167 ARG A CA 1
ATOM 1325 C C . ARG A 1 167 ? 20.693 -0.454 -9.366 1.00 94.81 167 ARG A C 1
ATOM 1327 O O . ARG A 1 167 ? 19.698 -0.601 -10.067 1.00 94.81 167 ARG A O 1
ATOM 1334 N N . ARG A 1 168 ? 21.392 -1.497 -8.909 1.00 96.00 168 ARG A N 1
ATOM 1335 C CA . ARG A 1 168 ? 20.956 -2.891 -9.098 1.00 96.00 168 ARG A CA 1
ATOM 1336 C C . ARG A 1 168 ? 19.874 -3.247 -8.082 1.00 96.00 168 ARG A C 1
ATOM 1338 O O . ARG A 1 168 ? 20.098 -3.108 -6.884 1.00 96.00 168 ARG A O 1
ATOM 1345 N N . THR A 1 169 ? 18.737 -3.720 -8.572 1.00 95.31 169 THR A N 1
ATOM 1346 C CA . THR A 1 169 ? 17.539 -4.056 -7.790 1.00 95.31 169 THR A CA 1
ATOM 1347 C C . THR A 1 169 ? 16.687 -5.084 -8.559 1.00 95.31 169 THR A C 1
ATOM 1349 O O . THR A 1 169 ? 17.188 -5.721 -9.489 1.00 95.31 169 THR A O 1
ATOM 1352 N N . ASN A 1 170 ? 15.415 -5.257 -8.199 1.00 95.38 170 ASN A N 1
ATOM 1353 C CA . ASN A 1 170 ? 14.420 -5.995 -8.978 1.00 95.38 170 ASN A CA 1
ATOM 1354 C C . ASN A 1 170 ? 13.198 -5.116 -9.303 1.00 95.38 170 ASN A C 1
ATOM 1356 O O . ASN A 1 170 ? 13.039 -4.027 -8.748 1.00 95.38 170 ASN A O 1
ATOM 1360 N N . LEU A 1 171 ? 12.348 -5.572 -10.225 1.00 95.25 171 LEU A N 1
ATOM 1361 C CA . LEU A 1 171 ? 11.174 -4.819 -10.669 1.00 95.25 171 LEU A CA 1
ATOM 1362 C C . LEU A 1 171 ? 10.181 -4.561 -9.529 1.00 95.25 171 LEU A C 1
ATOM 1364 O O . LEU A 1 171 ? 9.610 -3.476 -9.477 1.00 95.25 171 LEU A O 1
ATOM 1368 N N . HIS A 1 172 ? 10.003 -5.517 -8.619 1.00 95.12 172 HIS A N 1
ATOM 1369 C CA . HIS A 1 172 ? 9.103 -5.378 -7.472 1.00 95.12 172 HIS A CA 1
ATOM 1370 C C . HIS A 1 172 ? 9.493 -4.187 -6.588 1.00 95.12 172 HIS A C 1
ATOM 1372 O O . HIS A 1 172 ? 8.734 -3.230 -6.449 1.00 95.12 172 HIS A O 1
ATOM 1378 N N . ARG A 1 173 ? 10.759 -4.146 -6.164 1.00 95.00 173 ARG A N 1
ATOM 1379 C CA . ARG A 1 173 ? 11.323 -3.058 -5.360 1.00 95.00 173 ARG A CA 1
ATOM 1380 C C . ARG A 1 173 ? 11.301 -1.701 -6.070 1.00 95.00 173 ARG A C 1
ATOM 1382 O O . ARG A 1 173 ? 11.220 -0.665 -5.406 1.00 95.00 173 ARG A O 1
ATOM 1389 N N . VAL A 1 174 ? 11.379 -1.673 -7.404 1.00 96.19 174 VAL A N 1
ATOM 1390 C CA . VAL A 1 174 ? 11.217 -0.417 -8.157 1.00 96.19 174 VAL A CA 1
ATOM 1391 C C . VAL A 1 174 ? 9.857 0.219 -7.872 1.00 96.19 174 VAL A C 1
ATOM 1393 O O . VAL A 1 174 ? 9.789 1.430 -7.661 1.00 96.19 174 VAL A O 1
ATOM 1396 N N . TRP A 1 175 ? 8.795 -0.587 -7.838 1.00 96.50 175 TRP A N 1
ATOM 1397 C CA . TRP A 1 175 ? 7.441 -0.113 -7.559 1.00 96.50 175 TRP A CA 1
ATOM 1398 C C . TRP A 1 175 ? 7.185 0.130 -6.077 1.00 96.50 175 TRP A C 1
ATOM 1400 O O . TRP A 1 175 ? 6.563 1.140 -5.752 1.00 96.50 175 TRP A O 1
ATOM 1410 N N . ASP A 1 176 ? 7.711 -0.721 -5.197 1.00 94.25 176 ASP A N 1
ATOM 1411 C CA . ASP A 1 176 ? 7.563 -0.528 -3.753 1.00 94.25 176 ASP A CA 1
ATOM 1412 C C . ASP A 1 176 ? 8.219 0.753 -3.256 1.00 94.25 176 ASP A C 1
ATOM 1414 O O . ASP A 1 176 ? 7.718 1.420 -2.353 1.00 94.25 176 ASP A O 1
ATOM 1418 N N . SER A 1 177 ? 9.412 1.043 -3.775 1.00 94.19 177 SER A N 1
ATOM 1419 C CA . SER A 1 177 ? 10.326 1.985 -3.137 1.00 94.19 177 SER A CA 1
ATOM 1420 C C . SER A 1 177 ? 10.956 2.948 -4.128 1.00 94.19 177 SER A C 1
ATOM 1422 O O . SER A 1 177 ? 10.817 4.155 -3.961 1.00 94.19 177 SER A O 1
ATOM 1424 N N . GLU A 1 178 ? 11.655 2.459 -5.158 1.00 96.69 178 GLU A N 1
ATOM 1425 C CA . GLU A 1 178 ? 12.592 3.315 -5.907 1.00 96.69 178 GLU A CA 1
ATOM 1426 C C . GLU A 1 178 ? 11.902 4.488 -6.620 1.00 96.69 178 GLU A C 1
ATOM 1428 O O . GLU A 1 178 ? 12.437 5.592 -6.603 1.00 96.69 178 GLU A O 1
ATOM 1433 N N . ILE A 1 179 ? 10.703 4.287 -7.187 1.00 97.44 179 ILE A N 1
ATOM 1434 C CA . ILE A 1 179 ? 9.929 5.376 -7.812 1.00 97.44 179 ILE A CA 1
ATOM 1435 C C . ILE A 1 179 ? 9.605 6.479 -6.791 1.00 97.44 179 ILE A C 1
ATOM 1437 O O . ILE A 1 179 ? 9.752 7.661 -7.095 1.00 97.44 179 ILE A O 1
ATOM 1441 N N . LEU A 1 180 ? 9.162 6.109 -5.586 1.00 97.19 180 LEU A N 1
ATOM 1442 C CA . LEU A 1 180 ? 8.775 7.077 -4.557 1.00 97.19 180 LEU A CA 1
ATOM 1443 C C . LEU A 1 180 ? 9.995 7.744 -3.921 1.00 97.19 180 LEU A C 1
ATOM 1445 O O . LEU A 1 180 ? 9.994 8.957 -3.731 1.00 97.19 180 LEU A O 1
ATOM 1449 N N . LEU A 1 181 ? 11.035 6.966 -3.615 1.00 96.25 181 LEU A N 1
ATOM 1450 C CA . LEU A 1 181 ? 12.275 7.464 -3.024 1.00 96.25 181 LEU A CA 1
ATOM 1451 C C . LEU A 1 181 ? 12.964 8.472 -3.946 1.00 96.25 181 LEU A C 1
ATOM 1453 O O . LEU A 1 181 ? 13.360 9.536 -3.472 1.00 96.25 181 LEU A O 1
ATOM 1457 N N . ASP A 1 182 ? 13.043 8.183 -5.249 1.00 97.31 182 ASP A N 1
ATOM 1458 C CA . ASP A 1 182 ? 13.569 9.130 -6.235 1.00 97.31 182 ASP A CA 1
ATOM 1459 C C . ASP A 1 182 ? 12.728 10.400 -6.277 1.00 97.31 182 ASP A C 1
ATOM 1461 O O . ASP A 1 182 ? 13.271 11.495 -6.139 1.00 97.31 182 ASP A O 1
ATOM 1465 N N . TYR A 1 183 ? 11.403 10.267 -6.385 1.00 98.12 183 TYR A N 1
ATOM 1466 C CA . TYR A 1 183 ? 10.517 11.425 -6.446 1.00 98.12 183 TYR A CA 1
ATOM 1467 C C . TYR A 1 183 ? 10.653 12.329 -5.223 1.00 98.12 183 TYR A C 1
ATOM 1469 O O . TYR A 1 183 ? 10.780 13.549 -5.349 1.00 98.12 183 TYR A O 1
ATOM 1477 N N . MET A 1 184 ? 10.662 11.734 -4.033 1.00 97.94 184 MET A N 1
ATOM 1478 C CA . MET A 1 184 ? 10.820 12.457 -2.781 1.00 97.94 184 MET A CA 1
ATOM 1479 C C . MET A 1 184 ? 12.191 13.130 -2.688 1.00 97.94 184 MET A C 1
ATOM 1481 O O . MET A 1 184 ? 12.262 14.306 -2.329 1.00 97.94 184 MET A O 1
ATOM 1485 N N . ALA A 1 185 ? 13.271 12.420 -3.025 1.00 97.25 185 ALA A N 1
ATOM 1486 C CA . ALA A 1 185 ? 14.629 12.959 -2.984 1.00 97.25 185 ALA A CA 1
ATOM 1487 C C . ALA A 1 185 ? 14.842 14.103 -3.987 1.00 97.25 185 ALA A C 1
ATOM 1489 O O . ALA A 1 185 ? 15.475 15.104 -3.653 1.00 97.25 185 ALA A O 1
ATOM 1490 N N . GLU A 1 186 ? 14.288 13.981 -5.194 1.00 97.50 186 GLU A N 1
ATOM 1491 C CA . GLU A 1 186 ? 14.352 15.007 -6.238 1.00 97.50 186 GLU A CA 1
ATOM 1492 C C . GLU A 1 186 ? 13.505 16.239 -5.884 1.00 97.50 186 GLU A C 1
ATOM 1494 O O . GLU A 1 186 ? 13.923 17.372 -6.134 1.00 97.50 186 GLU A O 1
ATOM 1499 N N . THR A 1 187 ? 12.329 16.034 -5.282 1.00 98.12 187 THR A N 1
ATOM 1500 C CA . THR A 1 187 ? 11.379 17.114 -4.965 1.00 98.12 187 THR A CA 1
ATOM 1501 C C . THR A 1 187 ? 11.766 17.870 -3.691 1.00 98.12 187 THR A C 1
ATOM 1503 O O . THR A 1 187 ? 11.674 19.100 -3.650 1.00 98.12 187 THR A O 1
ATOM 1506 N N . TRP A 1 188 ? 12.247 17.163 -2.663 1.00 98.06 188 TRP A N 1
ATOM 1507 C CA . TRP A 1 188 ? 12.600 17.729 -1.355 1.00 98.06 188 TRP A CA 1
ATOM 1508 C C . TRP A 1 188 ? 14.023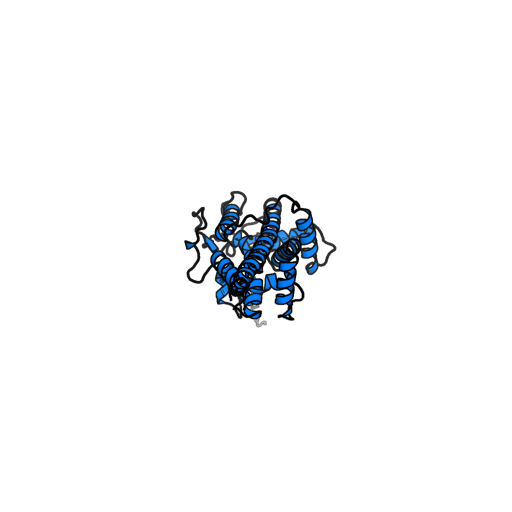 17.356 -0.907 1.00 98.06 188 TRP A C 1
ATOM 1510 O O . TRP A 1 188 ? 14.210 16.766 0.163 1.00 98.06 188 TRP A O 1
ATOM 1520 N N . PRO A 1 189 ? 15.065 17.760 -1.660 1.00 97.31 189 PRO A N 1
ATOM 1521 C CA . PRO A 1 189 ? 16.454 17.386 -1.370 1.00 97.31 189 PRO A CA 1
ATOM 1522 C C . PRO A 1 189 ? 17.002 17.987 -0.066 1.00 97.31 189 PRO A C 1
ATOM 1524 O O . PRO A 1 189 ? 18.083 17.623 0.385 1.00 97.31 189 PRO A O 1
ATOM 1527 N N . TYR A 1 190 ? 16.286 18.946 0.523 1.00 97.06 190 TYR A N 1
ATOM 1528 C CA . TYR A 1 190 ? 16.655 19.650 1.753 1.00 97.06 190 TYR A CA 1
ATOM 1529 C C . TYR A 1 190 ? 15.983 19.083 3.012 1.00 97.06 190 TYR A C 1
ATOM 1531 O O . TYR A 1 190 ? 16.215 19.606 4.100 1.00 97.06 190 TYR A O 1
ATOM 1539 N N . ILE A 1 191 ? 15.130 18.066 2.866 1.00 96.25 191 ILE A N 1
ATOM 1540 C CA . ILE A 1 191 ? 14.482 17.356 3.974 1.00 96.25 191 ILE A CA 1
ATOM 1541 C C . ILE A 1 191 ? 15.199 16.025 4.170 1.00 96.25 191 ILE A C 1
ATOM 1543 O O . ILE A 1 191 ? 15.595 15.389 3.187 1.00 96.25 191 ILE A O 1
ATOM 1547 N N . ASP A 1 192 ? 15.379 15.628 5.426 1.00 95.31 192 ASP A N 1
ATOM 1548 C CA . ASP A 1 192 ? 15.995 14.354 5.784 1.00 95.31 192 ASP A CA 1
ATOM 1549 C C . ASP A 1 192 ? 15.177 13.186 5.220 1.00 95.31 192 ASP A C 1
ATOM 1551 O O . ASP A 1 192 ? 13.948 13.232 5.197 1.00 95.31 192 ASP A O 1
ATOM 1555 N N . ASP A 1 193 ? 15.859 12.134 4.757 1.00 87.69 193 ASP A N 1
ATOM 1556 C CA . ASP A 1 193 ? 15.232 11.020 4.028 1.00 87.69 193 ASP A CA 1
ATOM 1557 C C . ASP A 1 193 ? 14.005 10.448 4.767 1.00 87.69 193 ASP A C 1
ATOM 1559 O O . ASP A 1 193 ? 12.967 10.232 4.147 1.00 87.69 193 ASP A O 1
ATOM 1563 N N . GLY A 1 194 ? 14.094 10.294 6.094 1.00 89.19 194 GLY A N 1
ATOM 1564 C CA . GLY A 1 194 ? 13.027 9.737 6.935 1.00 89.19 194 GLY A CA 1
ATOM 1565 C C . GLY A 1 194 ? 11.800 10.634 7.143 1.00 89.19 194 GLY A C 1
ATOM 1566 O O . GLY A 1 194 ? 10.791 10.148 7.649 1.00 89.19 194 GLY A O 1
ATOM 1567 N N . ASP A 1 195 ? 11.860 11.905 6.738 1.00 93.50 195 ASP A N 1
ATOM 1568 C CA . ASP A 1 195 ? 10.777 12.884 6.913 1.00 93.50 195 ASP A CA 1
ATOM 1569 C C . ASP A 1 195 ? 10.110 13.283 5.585 1.00 93.50 195 ASP A C 1
ATOM 1571 O O . ASP A 1 195 ? 9.079 13.964 5.573 1.00 93.50 195 ASP A O 1
ATOM 1575 N N . ARG A 1 196 ? 10.659 12.861 4.436 1.00 96.81 196 ARG A N 1
ATOM 1576 C CA . ARG A 1 196 ? 10.118 13.244 3.120 1.00 96.81 196 ARG A CA 1
ATOM 1577 C C . ARG A 1 196 ? 8.742 12.649 2.835 1.00 96.81 196 ARG A C 1
ATOM 1579 O O . ARG A 1 196 ? 7.948 13.292 2.145 1.00 96.81 196 ARG A O 1
ATOM 1586 N N . TRP A 1 197 ? 8.432 11.474 3.387 1.00 95.94 197 TRP A N 1
ATOM 1587 C CA . TRP A 1 197 ? 7.129 10.823 3.206 1.00 95.94 197 TRP A CA 1
ATOM 1588 C C . TRP A 1 197 ? 5.975 11.743 3.631 1.00 95.94 197 TRP A C 1
ATOM 1590 O O . TRP A 1 197 ? 4.940 11.775 2.968 1.00 95.94 197 TRP A O 1
ATOM 1600 N N . ALA A 1 198 ? 6.170 12.554 4.678 1.00 96.88 198 ALA A N 1
ATOM 1601 C CA . ALA A 1 198 ? 5.151 13.470 5.181 1.00 96.88 198 ALA A CA 1
ATOM 1602 C C . ALA A 1 198 ? 4.841 14.586 4.171 1.00 96.88 198 ALA A C 1
ATOM 1604 O O . ALA A 1 198 ? 3.682 14.953 3.989 1.00 96.88 198 ALA A O 1
ATOM 1605 N N . GLN A 1 199 ? 5.856 15.080 3.451 1.00 98.06 199 GLN A N 1
ATOM 1606 C CA . GLN A 1 199 ? 5.654 16.063 2.383 1.00 98.06 199 GLN A CA 1
ATOM 1607 C C . GLN A 1 199 ? 4.898 15.466 1.200 1.00 98.06 199 GLN A C 1
ATOM 1609 O O . GLN A 1 199 ? 4.028 16.121 0.624 1.00 98.06 199 GLN A O 1
ATOM 1614 N N . LEU A 1 200 ? 5.200 14.209 0.859 1.00 97.75 200 LEU A N 1
ATOM 1615 C CA . LEU A 1 200 ? 4.464 13.503 -0.177 1.00 97.75 200 LEU A CA 1
ATOM 1616 C C . LEU A 1 200 ? 3.004 13.291 0.230 1.00 97.75 200 LEU A C 1
ATOM 1618 O O . LEU A 1 200 ? 2.110 13.564 -0.568 1.00 97.75 200 LEU A O 1
ATOM 1622 N N . ALA A 1 201 ? 2.745 12.884 1.474 1.00 97.31 201 ALA A N 1
ATOM 1623 C CA . ALA A 1 201 ? 1.388 12.764 2.000 1.00 97.31 201 ALA A CA 1
ATOM 1624 C C . ALA A 1 201 ? 0.631 14.105 1.945 1.00 97.31 201 ALA A C 1
ATOM 1626 O O . ALA A 1 201 ? -0.506 14.140 1.474 1.00 97.31 201 ALA A O 1
ATOM 1627 N N . ASP A 1 202 ? 1.267 15.217 2.333 1.00 96.81 202 ASP A N 1
ATOM 1628 C CA . ASP A 1 202 ? 0.687 16.564 2.231 1.00 96.81 202 ASP A CA 1
ATOM 1629 C C . ASP A 1 202 ? 0.358 16.953 0.787 1.00 96.81 202 ASP A C 1
ATOM 1631 O O . ASP A 1 202 ? -0.743 17.437 0.505 1.00 96.81 202 ASP A O 1
ATOM 1635 N N . GLN A 1 203 ? 1.285 16.708 -0.141 1.00 96.31 203 GLN A N 1
ATOM 1636 C CA . GLN A 1 203 ? 1.072 16.984 -1.557 1.00 96.31 203 GLN A CA 1
ATOM 1637 C C . GLN A 1 203 ? -0.088 16.155 -2.122 1.00 96.31 203 GLN A C 1
ATOM 1639 O O . GLN A 1 203 ? -0.957 16.698 -2.806 1.00 96.31 203 GLN A O 1
ATOM 1644 N N . LEU A 1 204 ? -0.120 14.849 -1.842 1.00 94.94 204 LEU A N 1
ATOM 1645 C CA . LEU A 1 204 ? -1.176 13.960 -2.324 1.00 94.94 204 LEU A CA 1
ATOM 1646 C C . LEU A 1 204 ? -2.531 14.318 -1.714 1.00 94.94 204 LEU A C 1
ATOM 1648 O O . LEU A 1 204 ? -3.529 14.324 -2.431 1.00 94.94 204 LEU A O 1
ATOM 1652 N N . ALA A 1 205 ? -2.577 14.675 -0.429 1.00 92.12 205 ALA A N 1
ATOM 1653 C CA . ALA A 1 205 ? -3.798 15.120 0.231 1.00 92.12 205 ALA A CA 1
ATOM 1654 C C . ALA A 1 205 ? -4.382 16.383 -0.419 1.00 92.12 205 ALA A C 1
ATOM 1656 O O . ALA A 1 205 ? -5.599 16.476 -0.565 1.00 92.12 205 ALA A O 1
ATOM 1657 N N . ALA A 1 206 ? -3.529 17.326 -0.833 1.00 91.00 206 ALA A N 1
ATOM 1658 C CA . ALA A 1 206 ? -3.948 18.544 -1.525 1.00 91.00 206 ALA A CA 1
ATOM 1659 C C . ALA A 1 206 ? -4.439 18.292 -2.965 1.00 91.00 206 ALA A C 1
ATOM 1661 O O . ALA A 1 206 ? -5.258 19.057 -3.474 1.00 91.00 206 ALA A O 1
ATOM 1662 N N . ASP A 1 207 ? -3.944 17.234 -3.615 1.00 87.75 207 ASP A N 1
ATOM 1663 C CA . ASP A 1 207 ? -4.317 16.842 -4.981 1.00 87.75 207 ASP A CA 1
ATOM 1664 C C . ASP A 1 207 ? -5.561 15.938 -5.038 1.00 87.75 207 ASP A C 1
ATOM 1666 O O . ASP A 1 207 ? -6.193 15.810 -6.087 1.00 87.75 207 ASP A O 1
ATOM 1670 N N . ILE A 1 208 ? -5.956 15.311 -3.924 1.00 82.44 208 ILE A N 1
ATOM 1671 C CA . ILE A 1 208 ? -7.231 14.592 -3.853 1.00 82.44 208 ILE A CA 1
ATOM 1672 C C . ILE A 1 208 ? -8.360 15.628 -3.955 1.00 82.44 208 ILE A C 1
ATOM 1674 O O . ILE A 1 208 ? -8.518 16.459 -3.057 1.00 82.44 208 ILE A O 1
ATOM 1678 N N . PRO A 1 209 ? -9.181 15.611 -5.023 1.00 66.19 209 PRO A N 1
ATOM 1679 C CA . PRO A 1 209 ? -10.289 16.541 -5.117 1.00 66.19 209 PRO A CA 1
ATOM 1680 C C . PRO A 1 209 ? -11.237 16.289 -3.946 1.00 66.19 209 PRO A C 1
ATOM 1682 O O . PRO A 1 209 ? -11.779 15.188 -3.825 1.00 66.19 209 PRO A O 1
ATOM 1685 N N . LEU A 1 210 ? -11.511 17.339 -3.162 1.00 52.81 210 LEU A N 1
ATOM 1686 C CA . LEU A 1 210 ? -12.453 17.343 -2.028 1.00 52.81 210 LEU A CA 1
ATOM 1687 C C . LEU A 1 210 ? -13.859 16.803 -2.387 1.00 52.81 210 LEU A C 1
ATOM 1689 O O . LEU A 1 210 ? -14.667 16.540 -1.502 1.00 52.81 210 LEU A O 1
ATOM 1693 N N . ASN A 1 211 ? -14.150 16.633 -3.686 1.00 45.34 211 ASN A N 1
ATOM 1694 C CA . ASN A 1 211 ? -15.463 16.305 -4.233 1.00 45.34 211 ASN A CA 1
ATOM 1695 C C . ASN A 1 211 ? -15.443 15.133 -5.249 1.00 45.34 211 ASN A C 1
ATOM 1697 O O . ASN A 1 211 ? -16.473 14.878 -5.869 1.00 45.34 211 ASN A O 1
ATOM 1701 N N . GLY A 1 212 ? -14.288 14.504 -5.529 1.00 41.34 212 GLY A N 1
ATOM 1702 C CA . GLY A 1 212 ? -14.097 13.721 -6.770 1.00 41.34 212 GLY A CA 1
ATOM 1703 C C . GLY A 1 212 ? -13.566 12.294 -6.630 1.00 41.34 212 GLY A C 1
ATOM 1704 O O . GLY A 1 212 ? -13.666 11.529 -7.587 1.00 41.34 212 GLY A O 1
ATOM 1705 N N . ILE A 1 213 ? -13.041 11.905 -5.467 1.00 51.41 213 ILE A N 1
ATOM 1706 C CA . ILE A 1 213 ? -12.840 10.488 -5.150 1.00 51.41 213 ILE A CA 1
ATOM 1707 C C . ILE A 1 213 ? -14.055 10.066 -4.341 1.00 51.41 213 ILE A C 1
ATOM 1709 O O . ILE A 1 213 ? -14.295 10.593 -3.257 1.00 51.41 213 ILE A O 1
ATOM 1713 N N . SER A 1 214 ? -14.860 9.158 -4.886 1.00 52.84 214 SER A N 1
ATOM 1714 C CA . SER A 1 214 ? -15.965 8.582 -4.128 1.00 52.84 214 SER A CA 1
ATOM 1715 C C . SER A 1 214 ? -15.378 7.730 -3.001 1.00 52.84 214 SER A C 1
ATOM 1717 O O . SER A 1 214 ? -15.059 6.560 -3.203 1.00 52.84 214 SER A O 1
ATOM 1719 N N . VAL A 1 215 ? -15.242 8.336 -1.816 1.00 52.88 215 VAL A N 1
ATOM 1720 C CA . VAL A 1 215 ? -14.893 7.683 -0.537 1.00 52.88 215 VAL A CA 1
ATOM 1721 C C . VAL A 1 215 ? -15.894 6.564 -0.196 1.00 52.88 215 VAL A C 1
ATOM 1723 O O . VAL A 1 215 ? -15.617 5.703 0.626 1.00 52.88 215 VAL A O 1
ATOM 1726 N N . TYR A 1 216 ? -17.047 6.554 -0.875 1.00 51.16 216 TYR A N 1
ATOM 1727 C CA . TYR A 1 216 ? -18.194 5.683 -0.638 1.00 51.16 216 TYR A CA 1
ATOM 1728 C C . TYR A 1 216 ? -18.506 4.751 -1.812 1.00 51.16 216 TYR A C 1
ATOM 1730 O O . TYR A 1 216 ? -19.666 4.392 -1.996 1.00 51.16 216 TYR A O 1
ATOM 1738 N N . THR A 1 217 ? -17.533 4.381 -2.651 1.00 53.03 217 THR A N 1
ATOM 1739 C CA . THR A 1 217 ? -17.774 3.258 -3.576 1.00 53.03 217 THR A CA 1
ATOM 1740 C C . THR A 1 217 ? -17.291 1.987 -2.894 1.00 53.03 217 THR A C 1
ATOM 1742 O O . THR A 1 217 ? -16.092 1.711 -2.981 1.00 53.03 217 THR A O 1
ATOM 1745 N N . PRO A 1 218 ? -18.161 1.237 -2.187 1.00 56.78 218 PRO A N 1
ATOM 1746 C CA . PRO A 1 218 ? -17.808 -0.102 -1.763 1.00 56.78 218 PRO A CA 1
ATOM 1747 C C . PRO A 1 218 ? -17.531 -0.900 -3.034 1.00 56.78 218 PRO A C 1
ATOM 1749 O O . PRO A 1 218 ? -18.402 -1.093 -3.881 1.00 56.78 218 PRO A O 1
ATOM 1752 N N . LEU A 1 219 ? -16.274 -1.274 -3.180 1.00 65.38 219 LEU A N 1
ATOM 1753 C CA . LEU A 1 219 ? -15.804 -2.240 -4.150 1.00 65.38 219 LEU A CA 1
ATOM 1754 C C . LEU A 1 219 ? -15.312 -3.427 -3.331 1.00 65.38 219 LEU A C 1
ATOM 1756 O O . LEU A 1 219 ? -14.806 -3.241 -2.221 1.00 65.38 219 LEU A O 1
ATOM 1760 N N . ALA A 1 220 ? -15.504 -4.633 -3.849 1.00 84.94 220 ALA A N 1
ATOM 1761 C CA . ALA A 1 220 ? -14.983 -5.815 -3.186 1.00 84.94 220 ALA A CA 1
ATOM 1762 C C . ALA A 1 220 ? -13.445 -5.801 -3.259 1.00 84.94 220 ALA A C 1
ATOM 1764 O O . ALA A 1 220 ? -12.890 -5.225 -4.202 1.00 84.94 220 ALA A O 1
ATOM 1765 N N . PRO A 1 221 ? -12.730 -6.469 -2.335 1.00 92.12 221 PRO A N 1
ATOM 1766 C CA . PRO A 1 221 ? -11.276 -6.597 -2.430 1.00 92.12 221 PRO A CA 1
ATOM 1767 C C . PRO A 1 221 ? -10.806 -7.090 -3.806 1.00 92.12 221 PRO A C 1
ATOM 1769 O O . PRO A 1 221 ? -9.800 -6.611 -4.324 1.00 92.12 221 PRO A O 1
ATOM 1772 N N . VAL A 1 222 ? -11.576 -7.978 -4.446 1.00 93.44 222 VAL A N 1
ATOM 1773 C CA . VAL A 1 222 ? -11.271 -8.492 -5.789 1.00 93.44 222 VAL A CA 1
ATOM 1774 C C . VAL A 1 222 ? -11.266 -7.399 -6.867 1.00 93.44 222 VAL A C 1
ATOM 1776 O O . VAL A 1 222 ? -10.423 -7.426 -7.755 1.00 93.44 222 VAL A O 1
ATOM 1779 N N . ASP A 1 223 ? -12.128 -6.384 -6.759 1.00 92.94 223 ASP A N 1
ATOM 1780 C CA . ASP A 1 223 ? -12.178 -5.277 -7.719 1.00 92.94 223 ASP A CA 1
ATOM 1781 C C . ASP A 1 223 ? -10.937 -4.379 -7.581 1.00 92.94 223 ASP A C 1
ATOM 1783 O O . ASP A 1 223 ? -10.360 -3.931 -8.573 1.00 92.94 223 ASP A O 1
ATOM 1787 N N . TRP A 1 224 ? -10.481 -4.125 -6.347 1.00 94.38 224 TRP A N 1
ATOM 1788 C CA . TRP A 1 224 ? -9.233 -3.386 -6.112 1.00 94.38 224 TRP A CA 1
ATOM 1789 C C . TRP A 1 224 ? -8.022 -4.145 -6.636 1.00 94.38 224 TRP A C 1
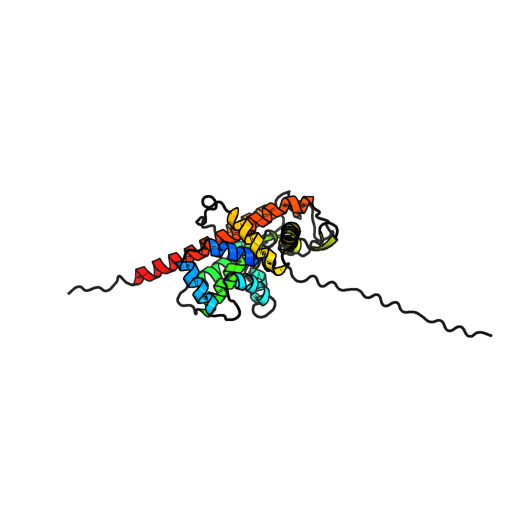ATOM 1791 O O . TRP A 1 224 ? -7.114 -3.522 -7.199 1.00 94.38 224 TRP A O 1
ATOM 1801 N N . ALA A 1 225 ? -8.035 -5.471 -6.478 1.00 95.94 225 ALA A N 1
ATOM 1802 C CA . ALA A 1 225 ? -7.017 -6.333 -7.043 1.00 95.94 225 ALA A CA 1
ATOM 1803 C C . ALA A 1 225 ? -7.038 -6.269 -8.577 1.00 95.94 225 ALA A C 1
ATOM 1805 O O . ALA A 1 225 ? -6.004 -5.996 -9.187 1.00 95.94 225 ALA A O 1
ATOM 1806 N N . GLN A 1 226 ? -8.210 -6.399 -9.204 1.00 95.81 226 GLN A N 1
ATOM 1807 C CA . GLN A 1 226 ? -8.364 -6.290 -10.656 1.00 95.81 226 GLN A CA 1
ATOM 1808 C C . GLN A 1 226 ? -7.773 -4.984 -11.205 1.00 95.81 226 GLN A C 1
ATOM 1810 O O . GLN A 1 226 ? -7.061 -5.006 -12.204 1.00 95.81 226 GLN A O 1
ATOM 1815 N N . GLU A 1 227 ? -7.988 -3.846 -10.540 1.00 95.00 227 GLU A N 1
ATOM 1816 C CA . GLU A 1 227 ? -7.390 -2.575 -10.970 1.00 95.00 227 GLU A CA 1
ATOM 1817 C C . GLU A 1 227 ? -5.851 -2.589 -10.950 1.00 95.00 227 GLU A C 1
ATOM 1819 O O . GLU A 1 227 ? -5.213 -2.024 -11.842 1.00 95.00 227 GLU A O 1
ATOM 1824 N N . SER A 1 228 ? -5.241 -3.212 -9.936 1.00 96.12 228 SER A N 1
ATOM 1825 C CA . SER A 1 228 ? -3.785 -3.406 -9.873 1.00 96.12 228 SER A CA 1
ATOM 1826 C C . SER A 1 228 ? -3.305 -4.327 -10.999 1.00 96.12 228 SER A C 1
ATOM 1828 O O . SER A 1 228 ? -2.334 -3.999 -11.689 1.00 96.12 228 SER A O 1
ATOM 1830 N N . HIS A 1 229 ? -4.030 -5.418 -11.255 1.00 95.50 229 HIS A N 1
ATOM 1831 C CA . HIS A 1 229 ? -3.737 -6.357 -12.341 1.00 95.50 229 HIS A CA 1
ATOM 1832 C C . HIS A 1 229 ? -3.835 -5.702 -13.727 1.00 95.50 229 HIS A C 1
ATOM 1834 O O . HIS A 1 229 ? -2.972 -5.889 -14.586 1.00 95.50 229 HIS A O 1
ATOM 1840 N N . ASP A 1 230 ? -4.831 -4.846 -13.948 1.00 94.88 230 ASP A N 1
ATOM 1841 C CA . ASP A 1 230 ? -4.994 -4.101 -15.200 1.00 94.88 230 ASP A CA 1
ATOM 1842 C C . ASP A 1 230 ? -3.789 -3.185 -15.483 1.00 94.88 230 ASP A C 1
ATOM 1844 O O . ASP A 1 230 ? -3.345 -3.054 -16.632 1.00 94.88 230 ASP A O 1
ATOM 1848 N N . ILE A 1 231 ? -3.206 -2.580 -14.439 1.00 95.12 231 ILE A N 1
ATOM 1849 C CA . ILE A 1 231 ? -1.983 -1.770 -14.546 1.00 95.12 231 ILE A CA 1
ATOM 1850 C C . ILE A 1 231 ? -0.796 -2.649 -14.943 1.00 95.12 231 ILE A C 1
ATOM 1852 O O . ILE A 1 231 ? -0.091 -2.315 -15.904 1.00 95.12 231 ILE A O 1
ATOM 1856 N N . VAL A 1 232 ? -0.613 -3.777 -14.251 1.00 92.62 232 VAL A N 1
ATOM 1857 C CA . VAL A 1 232 ? 0.407 -4.805 -14.524 1.00 92.62 232 VAL A CA 1
ATOM 1858 C C . VAL A 1 232 ? 0.355 -5.290 -15.975 1.00 92.62 232 VAL A C 1
ATOM 1860 O O . VAL A 1 232 ? 1.398 -5.455 -16.618 1.00 92.62 232 VAL A O 1
ATOM 1863 N N . ARG A 1 233 ? -0.851 -5.474 -16.521 1.00 90.94 233 ARG A N 1
ATOM 1864 C CA . ARG A 1 233 ? -1.088 -5.942 -17.897 1.00 90.94 233 ARG A CA 1
ATOM 1865 C C . ARG A 1 233 ? -1.010 -4.841 -18.953 1.00 90.94 233 ARG A C 1
ATOM 1867 O O . ARG A 1 233 ? -1.004 -5.133 -20.154 1.00 90.94 233 ARG A O 1
ATOM 1874 N N . SER A 1 234 ? -0.957 -3.574 -18.551 1.00 91.06 234 SER A N 1
ATOM 1875 C CA . SER A 1 234 ? -0.922 -2.463 -19.497 1.00 91.06 234 SER A CA 1
ATOM 1876 C C . SER A 1 234 ? 0.343 -2.505 -20.367 1.00 91.06 234 SER A C 1
ATOM 1878 O O . SER A 1 234 ? 1.437 -2.858 -19.928 1.00 91.06 234 SER A O 1
ATOM 1880 N N . ARG A 1 235 ? 0.234 -2.067 -21.630 1.00 86.31 235 ARG A N 1
ATOM 1881 C CA . ARG A 1 235 ? 1.394 -1.983 -22.548 1.00 86.31 235 ARG A CA 1
ATOM 1882 C C . ARG A 1 235 ? 2.511 -1.071 -22.033 1.00 86.31 235 ARG A C 1
ATOM 1884 O O . ARG A 1 235 ? 3.642 -1.156 -22.506 1.00 86.31 235 ARG A O 1
ATOM 1891 N N . GLY A 1 236 ? 2.168 -0.147 -21.135 1.00 83.12 236 GLY A N 1
ATOM 1892 C CA . GLY A 1 236 ? 3.107 0.789 -20.534 1.00 83.12 236 GLY A CA 1
ATOM 1893 C C . GLY A 1 236 ? 3.988 0.159 -19.457 1.00 83.12 236 GLY A C 1
ATOM 1894 O O . GLY A 1 236 ? 5.052 0.718 -19.184 1.00 83.12 236 GLY A O 1
ATOM 1895 N N . PHE A 1 237 ? 3.562 -0.979 -18.902 1.00 90.25 237 PHE A N 1
ATOM 1896 C CA . PHE A 1 237 ? 4.192 -1.672 -17.787 1.00 90.25 237 PHE A CA 1
ATOM 1897 C C . PHE A 1 237 ? 5.362 -2.563 -18.231 1.00 90.25 237 PHE A C 1
ATOM 1899 O O . PHE A 1 237 ? 5.477 -2.944 -19.401 1.00 90.25 237 PHE A O 1
ATOM 1906 N N . ALA A 1 238 ? 6.249 -2.911 -17.294 1.00 84.81 238 ALA A N 1
ATOM 1907 C CA . ALA A 1 238 ? 7.450 -3.694 -17.582 1.00 84.81 238 ALA A CA 1
ATOM 1908 C C . ALA A 1 238 ? 7.148 -5.093 -18.147 1.00 84.81 238 ALA A C 1
ATOM 1910 O O . ALA A 1 238 ? 7.821 -5.527 -19.076 1.00 84.81 238 ALA A O 1
ATOM 1911 N N . TYR A 1 239 ? 6.104 -5.787 -17.682 1.00 81.94 239 TYR A N 1
ATOM 1912 C CA . TYR A 1 239 ? 5.779 -7.153 -18.122 1.00 81.94 239 TYR A CA 1
ATOM 1913 C C . TYR A 1 239 ? 5.433 -7.309 -19.601 1.00 81.94 239 TYR A C 1
ATOM 1915 O O . TYR A 1 239 ? 5.494 -8.431 -20.124 1.00 81.94 239 TYR A O 1
ATOM 1923 N N . TYR A 1 240 ? 5.118 -6.220 -20.302 1.00 78.50 240 TYR A N 1
ATOM 1924 C CA . TYR A 1 240 ? 4.948 -6.273 -21.748 1.00 78.50 240 TYR A CA 1
ATOM 1925 C C . TYR A 1 240 ? 6.241 -6.727 -22.451 1.00 78.50 240 TYR A C 1
ATOM 1927 O O . TYR A 1 240 ? 6.185 -7.471 -23.429 1.00 78.50 240 TYR A O 1
ATOM 1935 N N . TRP A 1 241 ? 7.406 -6.363 -21.911 1.00 78.69 241 TRP A N 1
ATOM 1936 C CA . TRP A 1 241 ? 8.711 -6.579 -22.544 1.00 78.69 241 TRP A CA 1
ATOM 1937 C C . TRP A 1 241 ? 9.750 -7.265 -21.638 1.00 78.69 241 TRP A C 1
ATOM 1939 O O . TRP A 1 241 ? 10.714 -7.813 -22.153 1.00 78.69 241 TRP A O 1
ATOM 1949 N N . ALA A 1 242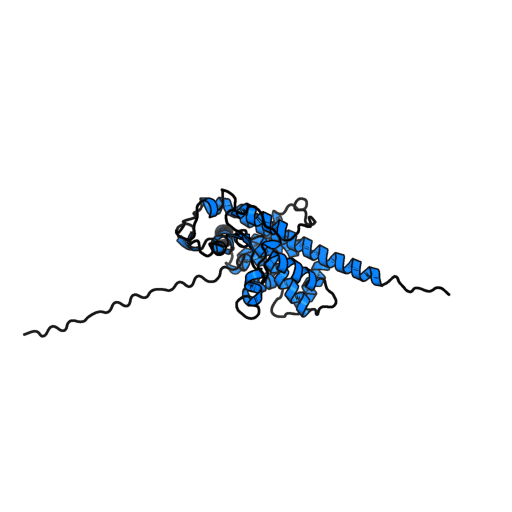 ? 9.544 -7.301 -20.320 1.00 82.75 242 ALA A N 1
ATOM 1950 C CA . ALA A 1 242 ? 10.461 -7.890 -19.346 1.00 82.75 242 ALA A CA 1
ATOM 1951 C C . ALA A 1 242 ? 10.140 -9.357 -19.030 1.00 82.75 242 ALA A C 1
ATOM 1953 O O . ALA A 1 242 ? 8.969 -9.752 -18.958 1.00 82.75 242 ALA A O 1
ATOM 1954 N N . ARG A 1 243 ? 11.182 -10.162 -18.806 1.00 81.69 243 ARG A N 1
ATOM 1955 C CA . ARG A 1 243 ? 11.121 -11.571 -18.386 1.00 81.69 243 ARG A CA 1
ATOM 1956 C C . ARG A 1 243 ? 12.206 -11.817 -17.329 1.00 81.69 243 ARG A C 1
ATOM 1958 O O . ARG A 1 243 ? 13.222 -11.134 -17.354 1.00 81.69 243 ARG A O 1
ATOM 1965 N N . ALA A 1 244 ? 12.006 -12.786 -16.432 1.00 80.88 244 ALA A N 1
ATOM 1966 C CA . ALA A 1 244 ? 12.924 -13.065 -15.314 1.00 80.88 244 ALA A CA 1
ATOM 1967 C C . ALA A 1 244 ? 14.361 -13.438 -15.747 1.00 80.88 244 ALA A C 1
ATOM 1969 O O . ALA A 1 244 ? 15.313 -13.280 -14.987 1.00 80.88 244 ALA A O 1
ATOM 1970 N N . GLU A 1 245 ? 14.535 -13.911 -16.982 1.00 78.38 245 GLU A N 1
ATOM 1971 C CA . GLU A 1 245 ? 15.822 -14.383 -17.505 1.00 78.38 245 GLU A CA 1
ATOM 1972 C C . GLU A 1 245 ? 16.763 -13.254 -17.964 1.00 78.38 245 GLU A C 1
ATOM 1974 O O . GLU A 1 245 ? 17.950 -13.498 -18.183 1.00 78.38 245 GLU A O 1
ATOM 1979 N N . GLU A 1 246 ? 16.269 -12.018 -18.090 1.00 83.75 246 GLU A N 1
ATOM 1980 C CA . GLU A 1 246 ? 17.038 -10.886 -18.609 1.00 83.75 246 GLU A CA 1
ATOM 1981 C C . GLU A 1 246 ? 17.053 -9.721 -17.615 1.00 83.75 246 GLU A C 1
ATOM 1983 O O . GLU A 1 246 ? 16.025 -9.344 -17.051 1.00 83.75 246 GLU A O 1
ATOM 1988 N N . MET A 1 247 ? 18.232 -9.119 -17.415 1.00 90.69 247 MET A N 1
ATOM 1989 C CA . MET A 1 247 ? 18.315 -7.842 -16.710 1.00 90.69 247 MET A CA 1
ATOM 1990 C C . MET A 1 247 ? 17.736 -6.750 -17.604 1.00 90.69 247 MET A C 1
ATOM 1992 O O . MET A 1 247 ? 18.168 -6.578 -18.743 1.00 90.69 247 MET A O 1
ATOM 1996 N N . ILE A 1 248 ? 16.794 -5.993 -17.059 1.00 93.50 248 ILE A N 1
ATOM 1997 C CA . ILE A 1 248 ? 16.208 -4.837 -17.725 1.00 93.50 248 ILE A CA 1
ATOM 1998 C C . ILE A 1 248 ? 16.789 -3.536 -17.171 1.00 93.50 248 ILE A C 1
ATOM 2000 O O . ILE A 1 248 ? 17.223 -3.473 -16.023 1.00 93.50 248 ILE A O 1
ATOM 2004 N N . GLU A 1 249 ? 16.751 -2.468 -17.967 1.00 95.06 249 GLU A N 1
ATOM 2005 C CA . GLU A 1 249 ? 17.258 -1.147 -17.566 1.00 95.06 249 GLU A CA 1
ATOM 2006 C C . GLU A 1 249 ? 16.163 -0.071 -17.714 1.00 95.06 249 GLU A C 1
ATOM 2008 O O . GLU A 1 249 ? 16.203 0.747 -18.637 1.00 95.06 249 GLU A O 1
ATOM 2013 N N . PRO A 1 250 ? 15.119 -0.069 -16.862 1.00 93.50 250 PRO A N 1
ATOM 2014 C CA . PRO A 1 250 ? 14.134 1.000 -16.850 1.00 93.50 250 PRO A CA 1
ATOM 2015 C C . PRO A 1 250 ? 14.814 2.316 -16.438 1.00 93.50 250 PRO A C 1
ATOM 2017 O O . PRO A 1 250 ? 15.323 2.446 -15.324 1.00 93.50 250 PRO A O 1
ATOM 2020 N N . GLY A 1 251 ? 14.842 3.276 -17.363 1.00 94.38 251 GLY A N 1
ATOM 2021 C CA . GLY A 1 251 ? 15.382 4.621 -17.150 1.00 94.38 251 GLY A CA 1
ATOM 2022 C C . GLY A 1 251 ? 14.306 5.672 -16.877 1.00 94.38 251 GLY A C 1
ATOM 2023 O O . GLY A 1 251 ? 13.150 5.340 -16.611 1.00 94.38 251 GLY A O 1
ATOM 2024 N N . ASP A 1 252 ? 14.669 6.946 -17.032 1.00 96.38 252 ASP A N 1
ATOM 2025 C CA . ASP A 1 252 ? 13.792 8.096 -16.754 1.00 96.38 252 ASP A CA 1
ATOM 2026 C C . ASP A 1 252 ? 12.441 8.016 -17.482 1.00 96.38 252 ASP A C 1
ATOM 2028 O O . ASP A 1 252 ? 11.399 8.260 -16.893 1.00 96.38 252 ASP A O 1
ATOM 2032 N N . ALA A 1 253 ? 12.413 7.543 -18.732 1.00 95.25 253 ALA A N 1
ATOM 2033 C CA . ALA A 1 253 ? 11.160 7.395 -19.479 1.00 95.25 253 ALA A CA 1
ATOM 2034 C C . ALA A 1 253 ? 10.182 6.371 -18.863 1.00 95.25 253 ALA A C 1
ATOM 2036 O O . ALA A 1 253 ? 8.971 6.459 -19.083 1.00 95.25 253 ALA A O 1
ATOM 2037 N N . TYR A 1 254 ? 10.693 5.369 -18.140 1.00 95.88 254 TYR A N 1
ATOM 2038 C CA . TYR A 1 254 ? 9.863 4.438 -17.377 1.00 95.88 254 TYR A CA 1
ATOM 2039 C C . TYR A 1 254 ? 9.422 5.073 -16.056 1.00 95.88 254 TYR A C 1
ATOM 2041 O O . TYR A 1 254 ? 8.254 4.947 -15.692 1.00 95.88 254 TYR A O 1
ATOM 2049 N N . TYR A 1 255 ? 10.327 5.774 -15.373 1.00 96.75 255 TYR A N 1
ATOM 2050 C CA . TYR A 1 255 ? 10.028 6.536 -14.160 1.00 96.75 255 TYR A CA 1
ATOM 2051 C C . TYR A 1 255 ? 8.925 7.581 -14.397 1.00 96.75 255 TYR A C 1
ATOM 2053 O O . TYR A 1 255 ? 7.859 7.471 -13.795 1.00 96.75 255 TYR A O 1
ATOM 2061 N N . ASP A 1 256 ? 9.100 8.491 -15.358 1.00 96.75 256 ASP A N 1
ATOM 2062 C CA . ASP A 1 256 ? 8.157 9.573 -15.681 1.00 96.75 256 ASP A CA 1
ATOM 2063 C C . ASP A 1 256 ? 6.754 9.052 -16.018 1.00 96.75 256 ASP A C 1
ATOM 2065 O O . ASP A 1 256 ? 5.738 9.676 -15.712 1.00 96.75 256 ASP A O 1
ATOM 2069 N N . ARG A 1 257 ? 6.686 7.882 -16.664 1.00 95.06 257 ARG A N 1
ATOM 2070 C CA . ARG A 1 257 ? 5.421 7.240 -17.032 1.00 95.06 257 ARG A CA 1
ATOM 2071 C C . ARG A 1 257 ? 4.696 6.652 -15.82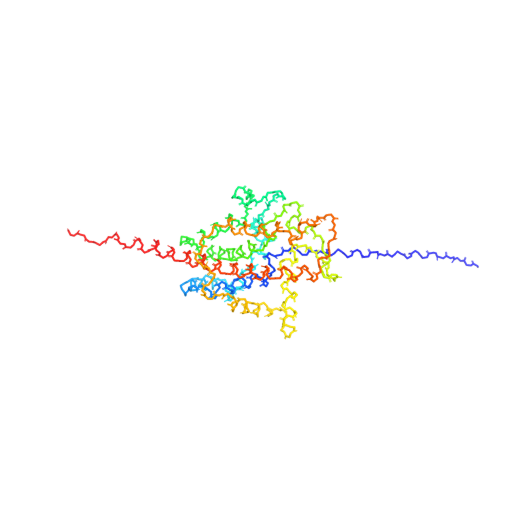7 1.00 95.06 257 ARG A C 1
ATOM 2073 O O . ARG A 1 257 ? 3.471 6.719 -15.774 1.00 95.06 257 ARG A O 1
ATOM 2080 N N . ASN A 1 258 ? 5.432 6.013 -14.922 1.00 95.75 258 ASN A N 1
ATOM 2081 C CA . ASN A 1 258 ? 4.852 5.198 -13.856 1.00 95.75 258 ASN A CA 1
ATOM 2082 C C . ASN A 1 258 ? 4.734 5.945 -12.524 1.00 95.75 258 ASN A C 1
ATOM 2084 O O . ASN A 1 258 ? 3.895 5.571 -11.708 1.00 95.75 258 ASN A O 1
ATOM 2088 N N . LEU A 1 259 ? 5.483 7.032 -12.322 1.00 97.12 259 LEU A N 1
ATOM 2089 C CA . LEU A 1 259 ? 5.354 7.883 -11.142 1.00 97.12 259 LEU A CA 1
ATOM 2090 C C . LEU A 1 259 ? 3.903 8.368 -10.939 1.00 97.12 259 LEU A C 1
ATOM 2092 O O . LEU A 1 259 ? 3.355 8.096 -9.871 1.00 97.12 259 LEU A O 1
ATOM 2096 N N . PRO A 1 260 ? 3.208 8.969 -11.931 1.00 96.25 260 PRO A N 1
ATOM 2097 C CA . PRO A 1 260 ? 1.813 9.381 -11.750 1.00 96.25 260 PRO A CA 1
ATOM 2098 C C . PRO A 1 260 ? 0.871 8.225 -11.388 1.00 96.25 260 PRO A C 1
ATOM 2100 O O . PRO A 1 260 ? -0.090 8.426 -10.648 1.00 96.25 260 PRO A O 1
ATOM 2103 N N . VAL A 1 261 ? 1.149 7.013 -11.885 1.00 95.69 261 VAL A N 1
ATOM 2104 C CA . VAL A 1 261 ? 0.372 5.809 -11.561 1.00 95.69 261 VAL A CA 1
ATOM 2105 C C . VAL A 1 261 ? 0.586 5.422 -10.099 1.00 95.69 261 VAL A C 1
ATOM 2107 O O . VAL A 1 261 ? -0.392 5.250 -9.378 1.00 95.69 261 VAL A O 1
ATOM 2110 N N . SER A 1 262 ? 1.839 5.356 -9.639 1.00 96.69 262 SER A N 1
ATOM 2111 C CA . SER A 1 262 ? 2.161 5.036 -8.242 1.00 96.69 262 SER A CA 1
ATOM 2112 C C . SER A 1 262 ? 1.554 6.055 -7.268 1.00 96.69 262 SER A C 1
ATOM 2114 O O . SER A 1 262 ? 0.890 5.674 -6.305 1.00 96.69 262 SER A O 1
ATOM 2116 N N . LEU A 1 263 ? 1.654 7.355 -7.572 1.00 96.75 263 LEU A N 1
ATOM 2117 C CA . LEU A 1 263 ? 1.022 8.412 -6.772 1.00 96.75 263 LEU A CA 1
ATOM 2118 C C . LEU A 1 263 ? -0.511 8.284 -6.735 1.00 96.75 263 LEU A C 1
ATOM 2120 O O . LEU A 1 263 ? -1.137 8.520 -5.700 1.00 96.75 263 LEU A O 1
ATOM 2124 N N . GLN A 1 264 ? -1.136 7.895 -7.850 1.00 94.94 264 GLN A N 1
ATOM 2125 C CA . GLN A 1 264 ? -2.577 7.652 -7.898 1.00 94.94 264 GLN A CA 1
ATOM 2126 C C . GLN A 1 264 ? -2.987 6.435 -7.059 1.00 94.94 264 GLN A C 1
ATOM 2128 O O . GLN A 1 264 ? -4.012 6.502 -6.378 1.00 94.94 264 GLN A O 1
ATOM 2133 N N . ARG A 1 265 ? -2.194 5.356 -7.067 1.00 95.56 265 ARG A N 1
ATOM 2134 C CA . ARG A 1 265 ? -2.449 4.161 -6.251 1.00 95.56 265 ARG A CA 1
ATOM 2135 C C . ARG A 1 265 ? -2.330 4.439 -4.752 1.00 95.56 265 ARG A C 1
ATOM 2137 O O . ARG A 1 265 ? -3.226 4.028 -4.023 1.00 95.56 265 ARG A O 1
ATOM 2144 N N . LEU A 1 266 ? -1.357 5.244 -4.310 1.00 96.69 266 LEU A N 1
ATOM 2145 C CA . LEU A 1 266 ? -1.282 5.725 -2.918 1.00 96.69 266 LEU A CA 1
ATOM 2146 C C . LEU A 1 266 ? -2.549 6.492 -2.501 1.00 96.69 266 LEU A C 1
ATOM 2148 O O . LEU A 1 266 ? -3.126 6.221 -1.447 1.00 96.69 266 LEU A O 1
ATOM 2152 N N . LYS A 1 267 ? -3.027 7.418 -3.349 1.00 94.69 267 LYS A N 1
ATOM 2153 C CA . LYS A 1 267 ? -4.279 8.160 -3.101 1.00 94.69 267 LYS A CA 1
ATOM 2154 C C . LYS A 1 267 ? -5.488 7.229 -2.999 1.00 94.69 267 LYS A C 1
ATOM 2156 O O . LYS A 1 267 ? -6.321 7.407 -2.113 1.00 94.69 267 LYS A O 1
ATOM 2161 N N . GLN A 1 268 ? -5.593 6.249 -3.898 1.00 93.38 268 GLN A N 1
ATOM 2162 C CA . GLN A 1 268 ? -6.676 5.265 -3.873 1.00 93.38 268 GLN A CA 1
ATOM 2163 C C . GLN A 1 268 ? -6.624 4.402 -2.612 1.00 93.38 268 GLN A C 1
ATOM 2165 O O . GLN A 1 268 ? -7.651 4.291 -1.947 1.00 93.38 268 GLN A O 1
ATOM 2170 N N . GLY A 1 269 ? -5.450 3.875 -2.252 1.00 94.62 269 GLY A N 1
ATOM 2171 C CA . GLY A 1 269 ? -5.253 3.082 -1.038 1.00 94.62 269 GLY A CA 1
ATOM 2172 C C . GLY A 1 269 ? -5.673 3.845 0.214 1.00 94.62 269 GLY A C 1
ATOM 2173 O O . GLY A 1 269 ? -6.498 3.352 0.979 1.00 94.62 269 GLY A O 1
ATOM 2174 N N . GLY A 1 270 ? -5.213 5.091 0.370 1.00 94.62 270 GLY A N 1
ATOM 2175 C CA . GLY A 1 270 ? -5.569 5.918 1.525 1.00 94.62 270 GLY A CA 1
ATOM 2176 C C . GLY A 1 270 ? -7.063 6.242 1.609 1.00 94.62 270 GLY A C 1
ATOM 2177 O O . GLY A 1 270 ? -7.693 6.032 2.644 1.00 94.62 270 GLY A O 1
ATOM 2178 N N . VAL A 1 271 ? -7.675 6.705 0.514 1.00 92.06 271 VAL A N 1
ATOM 2179 C CA . VAL A 1 271 ? -9.104 7.068 0.527 1.00 92.06 271 VAL A CA 1
ATOM 2180 C C . VAL A 1 271 ? -10.008 5.844 0.700 1.00 92.06 271 VAL A C 1
ATOM 2182 O O . VAL A 1 271 ? -11.021 5.929 1.393 1.00 92.06 271 VAL A O 1
ATOM 2185 N N . ARG A 1 272 ? -9.653 4.698 0.111 1.00 93.25 272 ARG A N 1
ATOM 2186 C CA . ARG A 1 272 ? -10.425 3.454 0.258 1.00 93.25 272 ARG A CA 1
ATOM 2187 C C . ARG A 1 272 ? -10.265 2.842 1.641 1.00 93.25 272 ARG A C 1
ATOM 2189 O O . ARG A 1 272 ? -11.263 2.389 2.188 1.00 93.25 272 ARG A O 1
ATOM 2196 N N . LEU A 1 273 ? -9.069 2.894 2.232 1.00 95.12 273 LEU A N 1
ATOM 2197 C CA . LEU A 1 273 ? -8.864 2.508 3.629 1.00 95.12 273 LEU A CA 1
ATOM 2198 C C . LEU A 1 273 ? -9.739 3.364 4.554 1.00 95.12 273 LEU A C 1
ATOM 2200 O O . LEU A 1 273 ? -10.426 2.822 5.416 1.00 95.12 273 LEU A O 1
ATOM 2204 N N . ALA A 1 274 ? -9.795 4.682 4.331 1.00 93.94 274 ALA A N 1
ATOM 2205 C CA . ALA A 1 274 ? -10.679 5.556 5.100 1.00 93.94 274 ALA A CA 1
ATOM 2206 C C . ALA A 1 274 ? -12.163 5.204 4.928 1.00 93.94 274 ALA A C 1
ATOM 2208 O O . ALA A 1 274 ? -12.886 5.104 5.918 1.00 93.94 274 ALA A O 1
ATOM 2209 N N . GLY A 1 275 ? -12.615 5.005 3.686 1.00 90.94 275 GLY A N 1
ATOM 2210 C CA . GLY A 1 275 ? -13.991 4.612 3.377 1.00 90.94 275 GLY A CA 1
ATOM 2211 C C . GLY A 1 275 ? -14.389 3.296 4.044 1.00 90.94 275 GLY A C 1
ATOM 2212 O O . GLY A 1 275 ? -15.421 3.237 4.709 1.00 90.94 275 GLY A O 1
ATOM 2213 N N . LEU A 1 276 ? -13.529 2.279 3.941 1.00 92.38 276 LEU A N 1
ATOM 2214 C CA . LEU A 1 276 ? -13.729 0.972 4.562 1.00 92.38 276 LEU A CA 1
ATOM 2215 C C . LEU A 1 276 ? -13.812 1.077 6.089 1.00 92.38 276 LEU A C 1
ATOM 2217 O O . LEU A 1 276 ? -14.760 0.582 6.690 1.00 92.38 276 LEU A O 1
ATOM 2221 N N . LEU A 1 277 ? -12.855 1.754 6.729 1.00 94.62 277 LEU A N 1
ATOM 2222 C CA . LEU A 1 277 ? -12.840 1.902 8.187 1.00 94.62 277 LEU A CA 1
ATOM 2223 C C . LEU A 1 277 ? -14.054 2.692 8.697 1.00 94.62 277 LEU A C 1
ATOM 2225 O O . LEU A 1 277 ? -14.667 2.286 9.685 1.00 94.62 277 LEU A O 1
ATOM 2229 N N . ASN A 1 278 ? -14.434 3.771 8.003 1.00 93.56 278 ASN A N 1
ATOM 2230 C CA . ASN A 1 278 ? -15.643 4.536 8.315 1.00 93.56 278 ASN A CA 1
ATOM 2231 C C . ASN A 1 278 ? -16.895 3.654 8.230 1.00 93.56 278 ASN A C 1
ATOM 2233 O O . ASN A 1 278 ? -17.694 3.645 9.165 1.00 93.56 278 ASN A O 1
ATOM 2237 N N . GLN A 1 279 ? -17.037 2.880 7.149 1.00 90.56 279 GLN A N 1
ATOM 2238 C CA . GLN A 1 279 ? -18.165 1.969 6.958 1.00 90.56 279 GLN A CA 1
ATOM 2239 C C . GLN A 1 279 ? -18.235 0.920 8.075 1.00 90.56 279 GLN A C 1
ATOM 2241 O O . GLN A 1 279 ? -19.284 0.751 8.695 1.00 90.56 279 GLN A O 1
ATOM 2246 N N . LEU A 1 280 ? -17.117 0.256 8.383 1.00 91.62 280 LEU A N 1
ATOM 2247 C CA . LEU A 1 280 ? -17.062 -0.771 9.428 1.00 91.62 280 LEU A CA 1
ATOM 2248 C C . LEU A 1 280 ? -17.448 -0.196 10.801 1.00 91.62 280 LEU A C 1
ATOM 2250 O O . LEU A 1 280 ? -18.209 -0.812 11.551 1.00 91.62 280 LEU A O 1
ATOM 2254 N N . VAL A 1 281 ? -16.968 1.004 11.143 1.00 91.69 281 VAL A N 1
ATOM 2255 C CA . VAL A 1 281 ? -17.318 1.658 12.414 1.00 91.69 281 VAL A CA 1
ATOM 2256 C C . VAL A 1 281 ? -18.778 2.128 12.438 1.00 91.69 281 VAL A C 1
ATOM 2258 O O . VAL A 1 281 ? -19.427 1.991 13.480 1.00 91.69 281 VAL A O 1
ATOM 2261 N N . GLU A 1 282 ? -19.327 2.625 11.329 1.00 88.31 282 GLU A N 1
ATOM 2262 C CA . GLU A 1 282 ? -20.734 3.038 11.220 1.00 88.31 282 GLU A CA 1
ATOM 2263 C C . GLU A 1 282 ? -21.697 1.842 11.339 1.00 88.31 282 GLU A C 1
ATOM 2265 O O . GLU A 1 282 ? -22.594 1.837 12.191 1.00 88.31 282 GLU A O 1
ATOM 2270 N N . GLU A 1 283 ? -21.480 0.774 10.566 1.00 84.00 283 GLU A N 1
ATOM 2271 C CA . GLU A 1 283 ? -22.286 -0.456 10.606 1.00 84.00 283 GLU A CA 1
ATOM 2272 C C . GLU A 1 283 ? -22.269 -1.107 12.001 1.00 84.00 283 GLU A C 1
ATOM 2274 O O . GLU A 1 283 ? -23.296 -1.593 12.505 1.00 84.00 283 GLU A O 1
ATOM 2279 N N . ARG A 1 284 ? -21.120 -1.032 12.689 1.00 80.00 284 ARG A N 1
ATOM 2280 C CA . ARG A 1 284 ? -20.955 -1.445 14.092 1.00 80.00 284 ARG A CA 1
ATOM 2281 C C . ARG A 1 284 ? -21.845 -0.654 15.054 1.00 80.00 284 ARG A C 1
ATOM 2283 O O . ARG A 1 284 ? -22.205 -1.180 16.115 1.00 80.00 284 ARG A O 1
ATOM 2290 N N . GLN A 1 285 ? -22.175 0.604 14.772 1.00 75.00 285 GLN A N 1
ATOM 2291 C CA . GLN A 1 285 ? -23.078 1.396 15.617 1.00 75.00 285 GLN A CA 1
ATOM 2292 C C . GLN A 1 285 ? -24.547 1.053 15.358 1.00 75.00 285 GLN A C 1
ATOM 2294 O O . GLN A 1 285 ? -25.314 0.879 16.311 1.00 75.00 285 GLN A O 1
ATOM 2299 N N . LEU A 1 286 ? -24.930 0.887 14.091 1.00 75.31 286 LEU A N 1
ATOM 2300 C CA . LEU A 1 286 ? -26.294 0.509 13.706 1.00 75.31 286 LEU A CA 1
ATOM 2301 C C . LEU A 1 286 ? -26.679 -0.868 14.269 1.00 75.31 286 LEU A C 1
ATOM 2303 O O . LEU A 1 286 ? -27.758 -1.037 14.841 1.00 75.31 286 LEU A O 1
ATOM 2307 N N . SER A 1 287 ? -25.756 -1.830 14.227 1.00 70.75 287 SER A N 1
ATOM 2308 C CA . SER A 1 287 ? -25.974 -3.173 14.782 1.00 70.75 287 SER A CA 1
ATOM 2309 C C . SER A 1 287 ? -26.056 -3.184 16.318 1.00 70.75 287 SER A C 1
ATOM 2311 O O . SER A 1 287 ? -26.780 -3.989 16.901 1.00 70.75 287 SER A O 1
ATOM 2313 N N . GLY A 1 288 ? -25.359 -2.263 16.997 1.00 58.91 288 GLY A N 1
ATOM 2314 C CA . GLY A 1 288 ? -25.392 -2.128 18.459 1.00 58.91 288 GLY A CA 1
ATOM 2315 C C . GLY A 1 288 ? -26.610 -1.370 19.005 1.00 58.91 288 GLY A C 1
ATOM 2316 O O . GLY A 1 288 ? -27.034 -1.617 20.133 1.00 58.91 288 GLY A O 1
ATOM 2317 N N . THR A 1 289 ? -27.202 -0.468 18.218 1.00 56.88 289 THR A N 1
ATOM 2318 C CA . THR A 1 289 ? -28.386 0.320 18.616 1.00 56.88 289 THR A CA 1
ATOM 2319 C C . THR A 1 289 ? -29.705 -0.438 18.413 1.00 56.88 289 THR A C 1
ATOM 2321 O O . THR A 1 289 ? -30.659 -0.216 19.162 1.00 56.88 289 THR A O 1
ATOM 2324 N N . GLY A 1 290 ? -29.749 -1.412 17.495 1.00 46.97 290 GLY A N 1
ATOM 2325 C CA . GLY A 1 290 ? -30.908 -2.292 17.282 1.00 46.97 290 GLY A CA 1
ATOM 2326 C C . GLY A 1 290 ? -31.233 -3.241 18.447 1.00 46.97 290 GLY A C 1
ATOM 2327 O O . GLY A 1 290 ? -32.372 -3.688 18.570 1.00 46.97 290 GLY A O 1
ATOM 2328 N N . ALA A 1 291 ? -30.282 -3.509 19.347 1.00 47.16 291 ALA A N 1
ATOM 2329 C CA . ALA A 1 291 ? -30.469 -4.425 20.477 1.00 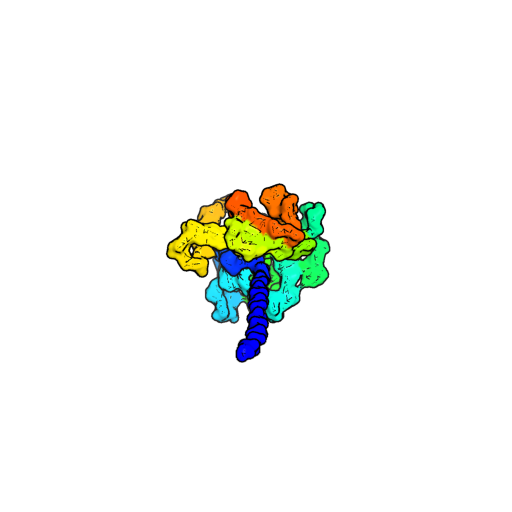47.16 291 ALA A CA 1
ATOM 2330 C C . ALA A 1 291 ? -31.161 -3.796 21.711 1.00 47.16 291 ALA A C 1
ATOM 2332 O O . ALA A 1 291 ? -31.503 -4.513 22.649 1.00 47.16 291 ALA A O 1
ATOM 2333 N N . VAL A 1 292 ? -31.395 -2.475 21.735 1.00 44.97 292 VAL A N 1
ATOM 2334 C CA . VAL A 1 292 ? -31.869 -1.754 22.941 1.00 44.97 292 VAL A CA 1
ATOM 2335 C C . VAL A 1 292 ? -33.384 -1.455 22.935 1.00 44.97 292 VAL A C 1
ATOM 2337 O O . VAL A 1 292 ? -33.920 -0.961 23.922 1.00 44.97 292 VAL A O 1
ATOM 2340 N N . THR A 1 293 ? -34.142 -1.806 21.888 1.00 42.53 293 THR A N 1
ATOM 2341 C CA . THR A 1 293 ? -35.581 -1.442 21.787 1.00 42.53 293 THR A CA 1
ATOM 2342 C C . THR A 1 293 ? -36.585 -2.535 22.187 1.00 42.53 293 THR A C 1
ATOM 2344 O O . THR A 1 293 ? -37.782 -2.389 21.952 1.00 42.53 293 THR A O 1
ATOM 2347 N N . GLY A 1 294 ? -36.150 -3.607 22.855 1.00 47.47 294 GLY A N 1
ATOM 2348 C CA . GLY A 1 294 ? -37.006 -4.757 23.174 1.00 47.47 294 GLY A CA 1
ATOM 2349 C C . GLY A 1 294 ? -37.123 -5.106 24.657 1.00 47.47 294 GLY A C 1
ATOM 2350 O O . GLY A 1 294 ? -36.729 -6.202 25.022 1.00 47.47 294 GLY A O 1
ATOM 2351 N N . SER A 1 295 ? -37.647 -4.214 25.509 1.00 41.84 295 SER A N 1
ATOM 2352 C CA . SER A 1 295 ? -38.431 -4.573 26.717 1.00 41.84 295 SER A CA 1
ATOM 2353 C C . SER A 1 295 ? -38.818 -3.314 27.507 1.00 41.84 295 SER A C 1
ATOM 2355 O O . SER A 1 295 ? -38.351 -3.073 28.621 1.00 41.84 295 SER A O 1
ATOM 2357 N N . GLY A 1 296 ? -39.694 -2.497 26.925 1.00 35.00 296 GLY A N 1
ATOM 2358 C CA . GLY A 1 296 ? -40.413 -1.440 27.631 1.00 35.00 296 GLY A CA 1
ATOM 2359 C C . GLY A 1 296 ? -41.879 -1.825 27.790 1.00 35.00 296 GLY A C 1
ATOM 2360 O O . GLY A 1 296 ? -42.642 -1.671 26.848 1.00 35.00 296 GLY A O 1
ATOM 2361 N N . ALA A 1 297 ? -42.216 -2.345 28.971 1.00 36.62 297 ALA A N 1
ATOM 2362 C CA . ALA A 1 297 ? -43.519 -2.322 29.641 1.00 36.62 297 ALA A CA 1
ATOM 2363 C C . ALA A 1 297 ? -44.806 -2.429 28.795 1.00 36.62 297 ALA A C 1
ATOM 2365 O O . ALA A 1 297 ? -45.226 -1.473 28.148 1.00 36.62 297 ALA A O 1
ATOM 2366 N N . LEU A 1 298 ? -45.554 -3.515 29.007 1.00 36.16 298 LEU A N 1
ATOM 2367 C CA . LEU A 1 298 ? -47.013 -3.443 29.051 1.00 36.16 298 LEU A CA 1
ATOM 2368 C C . LEU A 1 298 ? -47.502 -4.113 30.340 1.00 36.16 298 LEU A C 1
ATOM 2370 O O . LEU A 1 298 ? -47.153 -5.261 30.619 1.00 36.16 298 LEU A O 1
ATOM 2374 N N . ASN A 1 299 ? -48.240 -3.317 31.121 1.00 37.31 299 ASN A N 1
ATOM 2375 C CA . ASN A 1 299 ? -49.095 -3.733 32.235 1.00 37.31 299 ASN A CA 1
ATOM 2376 C C . ASN A 1 299 ? -50.181 -4.706 31.772 1.00 37.31 299 ASN A C 1
ATOM 2378 O O . ASN A 1 299 ? -50.665 -4.532 30.629 1.00 37.31 299 ASN A O 1
#

Radius of gyration: 23.12 Å; Cα contacts (8 Å, |Δi|>4): 416; chains: 1; bounding box: 123×42×55 Å

Nearest PDB structures (foldseek):
  8qjm-assembly1_A  TM=8.889E-01  e=2.053E-14  Stenotrophomonas maltophilia
  4cxv-assembly2_B  TM=8.282E-01  e=1.962E-14  Arabidopsis thaliana
  3w52-assembly1_A  TM=8.590E-01  e=9.608E-14  Arabidopsis thaliana
  3sng-assembly1_A  TM=8.525E-01  e=7.657E-14  Solanum lycopersicum
  4jdg-assembly1_A  TM=8.273E-01  e=1.898E-13  Solanum lycopersicum

Sequence (299 aa):
MSSFLRLFSAASLMVSVVTVAPAEAYGPDGHRIVCDLAWRYLSDETRTEIDRLVAQDPEFDHFRDVCSWADDVRGSTHRHTAPWHYINQTRDDPHVDAEDCAEDGCITSAIDLHAGIFVDRSRSDEDRLEALKFLAHWMGDIHQPLHVSIEGDRGGNDINVLWRGERRTNLHRVWDSEILLDYMAETWPYIDDGDRWAQLADQLAADIPLNGISVYTPLAPVDWAQESHDIVRSRGFAYYWARAEEMIEPGDAYYDRNLPVSLQRLKQGGVRLAGLLNQLVEERQLSGTGAVTGSGALN